Protein AF-R0KUX9-F1 (afdb_monomer_lite)

Sequence (216 aa):
LDYELYFIKLERLTKEMNQIEKENTKLENEILYQTSIYNRLKDLLIHLEIKETHFISLETDSLKSSEGVSRIEKALYALGNFKEGDYKIRVVKEKKERINESLKGFYKRFIKEINSILTESKINDSLCIHKDLYNKLNFLKDIFLNSKKFKDFHAVLCGLYAKQSSLLYSKEMENHLNKLNRILNKEKDKIEEVLEGLLESYKNIIKIEKKFMGSM

pLDDT: mean 84.77, std 8.03, range [53.78, 95.0]

InterPro domains:
  IPR019160 Exocyst complex component Sec3, coiled-coil [PF09763] (5-79)

Structure (mmCIF, N/CA/C/O backbone):
data_AF-R0KUX9-F1
#
_entry.id   AF-R0KUX9-F1
#
loop_
_atom_site.group_PDB
_atom_site.id
_atom_site.type_symbol
_atom_site.label_atom_id
_atom_site.label_alt_id
_atom_site.label_comp_id
_atom_site.label_asym_id
_atom_site.label_entity_id
_atom_site.label_seq_id
_atom_site.pdbx_PDB_ins_code
_atom_site.Cartn_x
_atom_site.Cartn_y
_atom_site.Cartn_z
_atom_site.occupancy
_atom_site.B_iso_or_equiv
_atom_site.auth_seq_id
_atom_site.auth_comp_id
_atom_site.auth_asym_id
_atom_site.auth_atom_id
_atom_site.pdbx_PDB_model_num
ATOM 1 N N . LEU A 1 1 ? -48.960 -22.072 73.778 1.00 56.91 1 LEU A N 1
ATOM 2 C CA . LEU A 1 1 ? -48.168 -20.835 73.953 1.00 56.91 1 LEU A CA 1
ATOM 3 C C . LEU A 1 1 ? -46.782 -20.948 73.308 1.00 56.91 1 LEU A C 1
ATOM 5 O O . LEU A 1 1 ? -46.496 -20.122 72.457 1.00 56.91 1 LEU A O 1
ATOM 9 N N . ASP A 1 2 ? -45.971 -21.984 73.571 1.00 61.41 2 ASP A N 1
ATOM 10 C CA . ASP A 1 2 ? -44.640 -22.115 72.924 1.00 61.41 2 ASP A CA 1
ATOM 11 C C . ASP A 1 2 ? -44.659 -22.380 71.405 1.00 61.41 2 ASP A C 1
ATOM 13 O O . ASP A 1 2 ? -43.806 -21.878 70.674 1.00 61.41 2 ASP A O 1
ATOM 17 N N . TYR A 1 3 ? -45.649 -23.125 70.901 1.00 70.25 3 TYR A N 1
ATOM 18 C CA . TYR A 1 3 ? -45.743 -23.461 69.472 1.00 70.25 3 TYR A CA 1
ATOM 19 C C . TYR A 1 3 ? -46.041 -22.252 68.570 1.00 70.25 3 TYR A C 1
ATOM 21 O O . TYR A 1 3 ? -45.486 -22.159 67.478 1.00 70.25 3 TYR A O 1
ATOM 29 N N . GLU A 1 4 ? -46.863 -21.302 69.023 1.00 76.94 4 GLU A N 1
ATOM 30 C CA . GLU A 1 4 ? -47.150 -20.065 68.277 1.00 76.94 4 GLU A CA 1
ATOM 31 C C . GLU A 1 4 ? -45.910 -19.181 68.158 1.00 76.94 4 GLU A C 1
ATOM 33 O O . GLU A 1 4 ? -45.614 -18.666 67.082 1.00 76.94 4 GLU A O 1
ATOM 38 N N . LEU A 1 5 ? -45.139 -19.051 69.241 1.00 78.88 5 LEU A N 1
ATOM 39 C CA . LEU A 1 5 ? -43.909 -18.264 69.237 1.00 78.88 5 LEU A CA 1
ATOM 40 C C . LEU A 1 5 ? -42.860 -18.864 68.285 1.00 78.88 5 LEU A C 1
ATOM 42 O O . LEU A 1 5 ? -42.129 -18.132 67.614 1.00 78.88 5 LEU A O 1
ATOM 46 N N . TYR A 1 6 ? -42.801 -20.196 68.211 1.00 82.00 6 TYR A N 1
ATOM 47 C CA . TYR A 1 6 ? -41.935 -20.920 67.284 1.00 82.00 6 TYR A CA 1
ATOM 48 C C . TYR A 1 6 ? -42.368 -20.716 65.824 1.00 82.00 6 TYR A C 1
ATOM 50 O O . TYR A 1 6 ? -41.527 -20.460 64.962 1.00 82.00 6 TYR A O 1
ATOM 58 N N . PHE A 1 7 ? -43.676 -20.740 65.553 1.00 85.56 7 PHE A N 1
ATOM 59 C CA . PHE A 1 7 ? -44.233 -20.507 64.218 1.00 85.56 7 PHE A CA 1
ATOM 60 C C . PHE A 1 7 ? -43.983 -19.075 63.730 1.00 85.56 7 PHE A C 1
ATOM 62 O O . PHE A 1 7 ? -43.539 -18.879 62.603 1.00 85.56 7 PHE A O 1
ATOM 69 N N . ILE A 1 8 ? -44.163 -18.078 64.603 1.00 85.00 8 ILE A N 1
ATOM 70 C CA . ILE A 1 8 ? -43.874 -16.667 64.301 1.00 85.00 8 ILE A CA 1
ATOM 71 C C . ILE A 1 8 ? -42.383 -16.468 63.986 1.00 85.00 8 ILE A C 1
ATOM 73 O O . ILE A 1 8 ? -42.033 -15.735 63.059 1.00 85.00 8 ILE A O 1
ATOM 77 N N . LYS A 1 9 ? -41.486 -17.130 64.733 1.00 86.38 9 LYS A N 1
ATOM 78 C CA . LYS A 1 9 ? -40.041 -17.086 64.458 1.00 86.38 9 LYS A CA 1
ATOM 79 C C . LYS A 1 9 ? -39.693 -17.729 63.118 1.00 86.38 9 LYS A C 1
ATOM 81 O O . LYS A 1 9 ? -38.916 -17.137 62.374 1.00 86.38 9 LYS A O 1
ATOM 86 N N . LEU A 1 10 ? -40.274 -18.888 62.804 1.00 86.50 10 LEU A N 1
ATOM 87 C CA . LEU A 1 10 ? -40.097 -19.553 61.510 1.00 86.50 10 LEU A CA 1
ATOM 88 C C . LEU A 1 10 ? -40.591 -18.677 60.360 1.00 86.50 10 LEU A C 1
ATOM 90 O O . LEU A 1 10 ? -39.855 -18.472 59.406 1.00 86.50 10 LEU A O 1
ATOM 94 N N . GLU A 1 11 ? -41.783 -18.093 60.474 1.00 89.69 11 GLU A N 1
ATOM 95 C CA . GLU A 1 11 ? -42.355 -17.245 59.427 1.00 89.69 11 GLU A CA 1
ATOM 96 C C . GLU A 1 11 ? -41.511 -15.983 59.184 1.00 89.69 11 GLU A C 1
ATOM 98 O O . GLU A 1 11 ? -41.315 -15.559 58.041 1.00 89.69 11 GLU A O 1
ATOM 103 N N . ARG A 1 12 ? -40.954 -15.399 60.253 1.00 90.50 12 ARG A N 1
ATOM 104 C CA . ARG A 1 12 ? -40.017 -14.274 60.156 1.00 90.50 12 ARG A CA 1
ATOM 105 C C . ARG A 1 12 ? -38.707 -14.682 59.477 1.00 90.50 12 ARG A C 1
ATOM 107 O O . ARG A 1 12 ? -38.278 -13.988 58.561 1.00 90.50 12 ARG A O 1
ATOM 114 N N . LEU A 1 13 ? -38.128 -15.819 59.863 1.00 90.50 13 LEU A N 1
ATOM 115 C CA . LEU A 1 13 ? -36.934 -16.390 59.228 1.00 90.50 13 LEU A CA 1
ATOM 116 C C . LEU A 1 13 ? -37.163 -16.697 57.746 1.00 90.50 13 LEU A C 1
ATOM 118 O O . LEU A 1 13 ? -36.300 -16.411 56.925 1.00 90.50 13 LEU A O 1
ATOM 122 N N . THR A 1 14 ? -38.334 -17.219 57.379 1.00 92.06 14 THR A N 1
ATOM 123 C CA . THR A 1 14 ? -38.696 -17.460 55.978 1.00 92.06 14 THR A CA 1
ATOM 124 C C . THR A 1 14 ? -38.810 -16.151 55.198 1.00 92.06 14 THR A C 1
ATOM 126 O O . THR A 1 14 ? -38.335 -16.072 54.068 1.00 92.06 14 THR A O 1
ATOM 129 N N . LYS A 1 15 ? -39.396 -15.096 55.784 1.00 92.25 15 LYS A N 1
ATOM 130 C CA . LYS A 1 15 ? -39.448 -13.766 55.150 1.00 92.25 15 LYS A CA 1
ATOM 131 C C . LYS A 1 15 ? -38.051 -13.175 54.953 1.00 92.25 15 LYS A C 1
ATOM 133 O O . LYS A 1 15 ? -37.773 -12.676 53.866 1.00 92.25 15 LYS A O 1
ATOM 138 N N . GLU A 1 16 ? -37.186 -13.281 55.960 1.00 92.31 16 GLU A N 1
ATOM 139 C CA . GLU A 1 16 ? -35.795 -12.817 55.895 1.00 92.31 16 GLU A CA 1
ATOM 140 C C . GLU A 1 16 ? -34.983 -13.622 54.858 1.00 92.31 16 GLU A C 1
ATOM 142 O O . GLU A 1 16 ? -34.326 -13.020 54.011 1.00 92.31 16 GLU A O 1
ATOM 147 N N . MET A 1 17 ? -35.105 -14.958 54.816 1.00 91.75 17 MET A N 1
ATOM 148 C CA . MET A 1 17 ? -34.471 -15.796 53.782 1.00 91.75 17 MET A CA 1
ATOM 149 C C . MET A 1 17 ? -34.949 -15.443 52.373 1.00 91.75 17 MET A C 1
ATOM 151 O O . MET A 1 17 ? -34.125 -15.280 51.479 1.00 91.75 17 MET A O 1
ATOM 155 N N . ASN A 1 18 ? -36.255 -15.257 52.172 1.00 93.12 18 ASN A N 1
ATOM 156 C CA . ASN A 1 18 ? -36.802 -14.873 50.869 1.00 93.12 18 ASN A CA 1
ATOM 157 C C . ASN A 1 18 ? -36.328 -13.478 50.424 1.00 93.12 18 ASN A C 1
ATOM 159 O O . ASN A 1 18 ? -36.234 -13.205 49.227 1.00 93.12 18 ASN A O 1
ATOM 163 N N . GLN A 1 19 ? -36.060 -12.572 51.369 1.00 93.38 19 GLN A N 1
ATOM 164 C CA . GLN A 1 19 ? -35.447 -11.275 51.075 1.00 93.38 19 GLN A CA 1
ATOM 165 C C . GLN A 1 19 ? -33.988 -11.429 50.648 1.00 93.38 19 GLN A C 1
ATOM 167 O O . GLN A 1 19 ? -33.616 -10.882 49.611 1.00 93.38 19 GLN A O 1
ATOM 172 N N . ILE A 1 20 ? -33.204 -12.217 51.388 1.00 93.06 20 ILE A N 1
ATOM 173 C CA . ILE A 1 20 ? -31.800 -12.505 51.061 1.00 93.06 20 ILE A CA 1
ATOM 174 C C . ILE A 1 20 ? -31.691 -13.161 49.682 1.00 93.06 20 ILE A C 1
ATOM 176 O O . ILE A 1 20 ? -30.849 -12.779 48.876 1.00 93.06 20 ILE A O 1
ATOM 180 N N . GLU A 1 21 ? -32.565 -14.118 49.375 1.00 92.56 21 GLU A N 1
ATOM 181 C CA . GLU A 1 21 ? -32.546 -14.824 48.094 1.00 92.56 21 GLU A CA 1
ATOM 182 C C . GLU A 1 21 ? -32.827 -13.870 46.924 1.00 92.56 21 GLU A C 1
ATOM 184 O O . GLU A 1 21 ? -32.092 -13.874 45.938 1.00 92.56 21 GLU A O 1
ATOM 189 N N . LYS A 1 22 ? -33.805 -12.964 47.071 1.00 93.94 22 LYS A N 1
ATOM 190 C CA . LYS A 1 22 ? -34.086 -11.912 46.079 1.00 93.94 22 LYS A CA 1
ATOM 191 C C . LYS A 1 22 ? -32.922 -10.942 45.896 1.00 93.94 22 LYS A C 1
ATOM 193 O O . LYS A 1 22 ? -32.643 -10.542 44.764 1.00 93.94 22 LYS A O 1
ATOM 198 N N . GLU A 1 23 ? -32.269 -10.536 46.983 1.00 94.19 23 GLU A N 1
ATOM 199 C CA . GLU A 1 23 ? -31.088 -9.671 46.908 1.00 94.19 23 GLU A CA 1
ATOM 200 C C . GLU A 1 23 ? -29.926 -10.376 46.210 1.00 94.19 23 GLU A C 1
ATOM 202 O O . GLU A 1 23 ? -29.313 -9.780 45.325 1.00 94.19 23 GLU A O 1
ATOM 207 N N . ASN A 1 24 ? -29.690 -11.656 46.503 1.00 92.38 24 ASN A N 1
ATOM 208 C CA . ASN A 1 24 ? -28.680 -12.455 45.813 1.00 92.38 24 ASN A CA 1
ATOM 209 C C . ASN A 1 24 ? -28.965 -12.558 44.314 1.00 92.38 24 ASN A C 1
ATOM 211 O O . ASN A 1 24 ? -28.072 -12.287 43.517 1.00 92.38 24 ASN A O 1
ATOM 215 N N . THR A 1 25 ? -30.204 -12.854 43.904 1.00 93.44 25 THR A N 1
ATOM 216 C CA . THR A 1 25 ? -30.532 -12.921 42.468 1.00 93.44 25 THR A CA 1
ATOM 217 C C . THR A 1 25 ? -30.332 -11.566 41.783 1.00 93.44 25 THR A C 1
ATOM 219 O O . THR A 1 25 ? -29.909 -11.488 40.629 1.00 93.44 25 THR A O 1
ATOM 222 N N . LYS A 1 26 ? -30.635 -10.463 42.479 1.00 95.00 26 LYS A N 1
ATOM 223 C CA . LYS A 1 26 ? -30.400 -9.114 41.957 1.00 95.00 26 LYS A CA 1
ATOM 224 C C . LYS A 1 26 ? -28.902 -8.836 41.793 1.00 95.00 26 LYS A C 1
ATOM 226 O O . LYS A 1 26 ? -28.499 -8.354 40.735 1.00 95.00 26 LYS A O 1
ATOM 231 N N . LEU A 1 27 ? -28.095 -9.175 42.797 1.00 93.38 27 LEU A N 1
ATOM 232 C CA . LEU A 1 27 ? -26.641 -9.013 42.770 1.00 93.38 27 LEU A CA 1
ATOM 233 C C . LEU A 1 27 ? -25.990 -9.874 41.682 1.00 93.38 27 LEU A C 1
ATOM 235 O O . LEU A 1 27 ? -25.136 -9.382 40.953 1.00 93.38 27 LEU A O 1
ATOM 239 N N . GLU A 1 28 ? -26.421 -11.123 41.506 1.00 92.62 28 GLU A N 1
ATOM 240 C CA . GLU A 1 28 ? -25.934 -11.998 40.432 1.00 92.62 28 GLU A CA 1
ATOM 241 C C . GLU A 1 28 ? -26.205 -11.401 39.045 1.00 92.62 28 GLU A C 1
ATOM 243 O O . GLU A 1 28 ? -25.314 -11.363 38.192 1.00 92.62 28 GLU A O 1
ATOM 248 N N . ASN A 1 29 ? -27.408 -10.862 38.831 1.00 93.06 29 ASN A N 1
ATOM 249 C CA . ASN A 1 29 ? -27.752 -10.181 37.585 1.00 93.06 29 ASN A CA 1
ATOM 250 C C . ASN A 1 29 ? -26.912 -8.912 37.363 1.00 93.06 29 ASN A C 1
ATOM 252 O O . ASN A 1 29 ? -26.465 -8.657 36.241 1.00 93.06 29 ASN A O 1
ATOM 256 N N . GLU A 1 30 ? -26.660 -8.126 38.414 1.00 92.94 30 GLU A N 1
ATOM 257 C CA . GLU A 1 30 ? -25.781 -6.953 38.339 1.00 92.94 30 GLU A CA 1
ATOM 258 C C . GLU A 1 30 ? -24.336 -7.346 38.008 1.00 92.94 30 GLU A C 1
ATOM 260 O O . GLU A 1 30 ? -23.721 -6.717 37.144 1.00 92.94 30 GLU A O 1
ATOM 265 N N . ILE A 1 31 ? -23.812 -8.416 38.613 1.00 92.50 31 ILE A N 1
ATOM 266 C CA . ILE A 1 31 ? -22.472 -8.943 38.323 1.00 92.50 31 ILE A CA 1
ATOM 267 C C . ILE A 1 31 ? -22.372 -9.386 36.861 1.00 92.50 31 ILE A C 1
ATOM 269 O O . ILE A 1 31 ? -21.413 -9.019 36.173 1.00 92.50 31 ILE A O 1
ATOM 273 N N . LEU A 1 32 ? -23.355 -10.133 36.350 1.00 91.62 32 LEU A N 1
ATOM 274 C CA . LEU A 1 32 ? -23.381 -10.561 34.946 1.00 91.62 32 LEU A CA 1
ATOM 275 C C . LEU A 1 32 ? -23.400 -9.362 33.990 1.00 91.62 32 LEU A C 1
ATOM 277 O O . LEU A 1 32 ? -22.630 -9.313 33.024 1.00 91.62 32 LEU A O 1
ATOM 281 N N . TYR A 1 33 ? -24.233 -8.364 34.285 1.00 92.00 33 TYR A N 1
ATOM 282 C CA . TYR A 1 33 ? -24.321 -7.144 33.491 1.00 92.00 33 TYR A CA 1
ATOM 283 C C . TYR A 1 33 ? -23.005 -6.349 33.503 1.00 92.00 33 TYR A C 1
ATOM 285 O O . TYR A 1 33 ? -22.489 -5.984 32.441 1.00 92.00 33 TYR A O 1
ATOM 293 N N . GLN A 1 34 ? -22.408 -6.135 34.679 1.00 89.56 34 GLN A N 1
ATOM 294 C CA . GLN A 1 34 ? -21.128 -5.433 34.815 1.00 89.56 34 GLN A CA 1
ATOM 295 C C . GLN A 1 34 ? -19.981 -6.183 34.126 1.00 89.56 34 GLN A C 1
ATOM 297 O O . GLN A 1 34 ? -19.168 -5.559 33.444 1.00 89.56 34 GLN A O 1
ATOM 302 N N . THR A 1 35 ? -19.948 -7.515 34.216 1.00 89.56 35 THR A N 1
ATOM 303 C CA . THR A 1 35 ? -18.944 -8.353 33.538 1.00 89.56 35 THR A CA 1
ATOM 304 C C . THR A 1 35 ? -19.044 -8.215 32.017 1.00 89.56 35 THR A C 1
ATOM 306 O O . THR A 1 35 ? -18.031 -8.063 31.330 1.00 89.56 35 THR A O 1
ATOM 309 N N . SER A 1 36 ? -20.266 -8.187 31.475 1.00 87.75 36 SER A N 1
ATOM 310 C CA . SER A 1 36 ? -20.495 -7.937 30.048 1.00 87.75 36 SER A CA 1
ATOM 311 C C . SER A 1 36 ? -19.998 -6.552 29.619 1.00 87.75 36 SER A C 1
ATOM 313 O O . SER A 1 36 ? -19.386 -6.416 28.556 1.00 87.75 36 SER A O 1
ATOM 315 N N . ILE A 1 37 ? -20.249 -5.512 30.422 1.00 86.06 37 ILE A N 1
ATOM 316 C CA . ILE A 1 37 ? -19.747 -4.158 30.140 1.00 86.06 37 ILE A CA 1
ATOM 317 C C . ILE A 1 37 ? -18.220 -4.134 30.164 1.00 86.06 37 ILE A C 1
ATOM 319 O O . ILE A 1 37 ? -17.607 -3.598 29.240 1.00 86.06 37 ILE A O 1
ATOM 323 N N . TYR A 1 38 ? -17.607 -4.732 31.185 1.00 83.44 38 TYR A N 1
ATOM 324 C CA . TYR A 1 38 ? -16.157 -4.779 31.331 1.00 83.44 38 TYR A CA 1
ATOM 325 C C . TYR A 1 38 ? -15.485 -5.442 30.125 1.00 83.44 38 TYR A C 1
ATOM 327 O O . TYR A 1 38 ? -14.550 -4.876 29.562 1.00 83.44 38 TYR A O 1
ATOM 335 N N . ASN A 1 39 ? -16.000 -6.586 29.666 1.00 80.12 39 ASN A N 1
ATOM 336 C CA . ASN A 1 39 ? -15.461 -7.269 28.488 1.00 80.12 39 ASN A CA 1
ATOM 337 C C . ASN A 1 39 ? -15.565 -6.399 27.226 1.00 80.12 39 ASN A C 1
ATOM 339 O O . ASN A 1 39 ? -14.583 -6.252 26.502 1.00 80.12 39 ASN A O 1
ATOM 343 N N . ARG A 1 40 ? -16.705 -5.727 27.009 1.00 79.19 40 ARG A N 1
ATOM 344 C CA . ARG A 1 40 ? -16.865 -4.793 25.879 1.00 79.19 40 ARG A CA 1
ATOM 345 C C . ARG A 1 40 ? -15.907 -3.603 25.954 1.00 79.19 40 ARG A C 1
ATOM 347 O O . ARG A 1 40 ? -15.400 -3.177 24.920 1.00 79.19 40 ARG A O 1
ATOM 354 N N . LEU A 1 41 ? -15.665 -3.061 27.149 1.00 78.50 41 LEU A N 1
ATOM 355 C CA . LEU A 1 41 ? -14.709 -1.970 27.363 1.00 78.50 41 LEU A CA 1
ATOM 356 C C . LEU A 1 41 ? -13.266 -2.427 27.151 1.00 78.50 41 LEU A C 1
ATOM 358 O O . LEU A 1 41 ? -12.482 -1.690 26.560 1.00 78.50 41 LEU A O 1
ATOM 362 N N . LYS A 1 42 ? -12.922 -3.639 27.592 1.00 76.88 42 LYS A N 1
ATOM 363 C CA . LYS A 1 42 ? -11.608 -4.242 27.366 1.00 76.88 42 LYS A CA 1
ATOM 364 C C . LYS A 1 42 ? -11.338 -4.422 25.874 1.00 76.88 42 LYS A C 1
ATOM 366 O O . LYS A 1 42 ? -10.283 -4.008 25.400 1.00 76.88 42 LYS A O 1
ATOM 371 N N . ASP A 1 43 ? -12.303 -4.959 25.131 1.00 69.44 43 ASP A N 1
ATOM 372 C CA . ASP A 1 43 ? -12.192 -5.103 23.678 1.00 69.44 43 ASP A CA 1
ATOM 373 C C . ASP A 1 43 ? -12.047 -3.740 22.993 1.00 69.44 43 ASP A C 1
ATOM 375 O O . ASP A 1 43 ? -11.176 -3.569 22.140 1.00 69.44 43 ASP A O 1
ATOM 379 N N . LEU A 1 44 ? -12.839 -2.745 23.408 1.00 69.88 44 LEU A N 1
ATOM 380 C CA . LEU A 1 44 ? -12.735 -1.375 22.906 1.00 69.88 44 LEU A CA 1
ATOM 381 C C . LEU A 1 44 ? -11.344 -0.776 23.162 1.00 69.88 44 LEU A C 1
ATOM 383 O O . LEU A 1 44 ? -10.773 -0.148 22.273 1.00 69.88 44 LEU A O 1
ATOM 387 N N . LEU A 1 45 ? -10.795 -0.978 24.360 1.00 72.38 45 LEU A N 1
ATOM 388 C CA . LEU A 1 45 ? -9.485 -0.465 24.748 1.00 72.38 45 LEU A CA 1
ATOM 389 C C . LEU A 1 45 ? -8.377 -1.079 23.888 1.00 72.38 45 LEU A C 1
ATOM 391 O O . LEU A 1 45 ? -7.568 -0.339 23.339 1.00 72.38 45 LEU A O 1
ATOM 395 N N . ILE A 1 46 ? -8.409 -2.399 23.681 1.00 65.94 46 ILE A N 1
ATOM 396 C CA . ILE A 1 46 ? -7.467 -3.108 22.801 1.00 65.94 46 ILE A CA 1
ATOM 397 C C . ILE A 1 46 ? -7.555 -2.580 21.360 1.00 65.94 46 ILE A C 1
ATOM 399 O O . ILE A 1 46 ? -6.530 -2.367 20.717 1.00 65.94 46 ILE A O 1
ATOM 403 N N . HIS A 1 47 ? -8.764 -2.328 20.845 1.00 62.69 47 HIS A N 1
ATOM 404 C CA . HIS A 1 47 ? -8.942 -1.791 19.489 1.00 62.69 47 HIS A CA 1
ATOM 405 C C . HIS A 1 47 ? -8.467 -0.337 19.364 1.00 62.69 47 HIS A C 1
ATOM 407 O O . HIS A 1 47 ? -7.945 0.055 18.321 1.00 62.69 47 HIS A O 1
ATOM 413 N N . LEU A 1 48 ? -8.636 0.470 20.414 1.00 67.50 48 LEU A N 1
ATOM 414 C CA . LEU A 1 48 ? -8.206 1.869 20.449 1.00 67.50 48 LEU A CA 1
ATOM 415 C C . LEU A 1 48 ? -6.698 2.037 20.664 1.00 67.50 48 LEU A C 1
ATOM 417 O O . LEU A 1 48 ? -6.166 3.106 20.339 1.00 67.50 48 LEU A O 1
ATOM 421 N N . GLU A 1 49 ? -6.007 1.011 21.165 1.00 69.94 49 GLU A N 1
ATOM 422 C CA . GLU A 1 49 ? -4.576 1.025 21.483 1.00 69.94 49 GLU A CA 1
ATOM 423 C C . GLU A 1 49 ? -3.680 0.954 20.229 1.00 69.94 49 GLU A C 1
ATOM 425 O O . GLU A 1 49 ? -2.744 0.164 20.111 1.00 69.94 49 GLU A O 1
ATOM 430 N N . ILE A 1 50 ? -3.926 1.836 19.262 1.00 75.25 50 ILE A N 1
ATOM 431 C CA . ILE A 1 50 ? -2.929 2.157 18.245 1.00 75.25 50 ILE A CA 1
ATOM 432 C C . ILE A 1 50 ? -1.916 3.105 18.871 1.00 75.25 50 ILE A C 1
ATOM 434 O O . ILE A 1 50 ? -2.233 4.269 19.156 1.00 75.25 50 ILE A O 1
ATOM 438 N N . LYS A 1 51 ? -0.692 2.599 19.028 1.00 79.56 51 LYS A N 1
ATOM 439 C CA . LYS A 1 51 ? 0.450 3.352 19.548 1.00 79.56 51 LYS A CA 1
ATOM 440 C C . LYS A 1 51 ? 0.739 4.575 18.686 1.00 79.56 51 LYS A C 1
ATOM 442 O O . LYS A 1 51 ? 0.784 4.494 17.460 1.00 79.56 51 LYS A O 1
ATOM 447 N N . GLU A 1 52 ? 1.013 5.691 19.354 1.00 82.62 52 GLU A N 1
ATOM 448 C CA . GLU A 1 52 ? 1.378 6.963 18.723 1.00 82.62 52 GLU A CA 1
ATOM 449 C C . GLU A 1 52 ? 2.611 6.824 17.812 1.00 82.62 52 GLU A C 1
ATOM 451 O O . GLU A 1 52 ? 2.699 7.439 16.753 1.00 82.62 52 GLU A O 1
ATOM 456 N N . THR A 1 53 ? 3.517 5.909 18.160 1.00 85.56 53 THR A N 1
ATOM 457 C CA . THR A 1 53 ? 4.707 5.581 17.369 1.00 85.56 53 THR A CA 1
ATOM 458 C C . THR A 1 53 ? 4.389 5.130 15.943 1.00 85.56 53 THR A C 1
ATOM 460 O O . THR A 1 53 ? 5.182 5.396 15.047 1.00 85.56 53 THR A O 1
ATOM 463 N N . HIS A 1 54 ? 3.232 4.505 15.693 1.00 86.75 54 HIS A N 1
ATOM 464 C CA . HIS A 1 54 ? 2.828 4.130 14.335 1.00 86.75 54 HIS A CA 1
ATOM 465 C C . HIS A 1 54 ? 2.524 5.354 13.465 1.00 86.75 54 HIS A C 1
ATOM 467 O O . HIS A 1 54 ? 2.887 5.371 12.291 1.00 86.75 54 HIS A O 1
ATOM 473 N N . PHE A 1 55 ? 1.910 6.390 14.040 1.00 87.44 55 PHE A N 1
ATOM 474 C CA . PHE A 1 55 ? 1.647 7.648 13.340 1.00 87.44 55 PHE A CA 1
ATOM 475 C C . PHE A 1 55 ? 2.960 8.379 13.036 1.00 87.44 55 PHE A C 1
ATOM 477 O O . PHE A 1 55 ? 3.204 8.755 11.892 1.00 87.44 55 PHE A O 1
ATOM 484 N N . ILE A 1 56 ? 3.856 8.462 14.025 1.00 87.44 56 ILE A N 1
ATOM 485 C CA . ILE A 1 56 ? 5.181 9.083 13.872 1.00 87.44 56 ILE A CA 1
ATOM 486 C C . ILE A 1 56 ? 5.997 8.383 12.776 1.00 87.44 56 ILE A C 1
ATOM 488 O O . ILE A 1 56 ? 6.591 9.053 11.928 1.00 87.44 56 ILE A O 1
ATOM 492 N N . SER A 1 57 ? 5.993 7.046 12.740 1.00 89.00 57 SER A N 1
ATOM 493 C CA . SER A 1 57 ? 6.668 6.280 11.686 1.00 89.00 57 SER A CA 1
ATOM 494 C C . SER A 1 57 ? 6.134 6.626 10.296 1.00 89.00 57 SER A C 1
ATOM 496 O O . SER A 1 57 ? 6.915 6.867 9.376 1.00 89.00 57 SER A O 1
ATOM 498 N N . LEU A 1 58 ? 4.813 6.742 10.130 1.00 89.88 58 LEU A N 1
ATOM 499 C CA . LEU A 1 58 ? 4.245 7.157 8.847 1.00 89.88 58 LEU A CA 1
ATOM 500 C C . LEU A 1 58 ? 4.645 8.576 8.439 1.00 89.88 58 LEU A C 1
ATOM 502 O O . LEU A 1 58 ? 4.714 8.839 7.244 1.00 89.88 58 LEU A O 1
ATOM 506 N N . GLU A 1 59 ? 4.943 9.479 9.371 1.00 88.25 59 GLU A N 1
ATOM 507 C CA . GLU A 1 59 ? 5.262 10.887 9.089 1.00 88.25 59 GLU A CA 1
ATOM 508 C C . GLU A 1 59 ? 6.755 11.174 8.913 1.00 88.25 59 GLU A C 1
ATOM 510 O O . GLU A 1 59 ? 7.118 12.034 8.106 1.00 88.25 59 GLU A O 1
ATOM 515 N N . THR A 1 60 ? 7.616 10.424 9.598 1.00 88.62 60 THR A N 1
ATOM 516 C CA . THR A 1 60 ? 9.038 10.774 9.735 1.00 88.62 60 THR A CA 1
ATOM 517 C C . THR A 1 60 ? 10.007 9.700 9.251 1.00 88.62 60 THR A C 1
ATOM 519 O O . THR A 1 60 ? 11.127 10.042 8.871 1.00 88.62 60 THR A O 1
ATOM 522 N N . ASP A 1 61 ? 9.606 8.423 9.204 1.00 89.81 61 ASP A N 1
ATOM 523 C CA . ASP A 1 61 ? 10.542 7.367 8.815 1.00 89.81 61 ASP A CA 1
ATOM 524 C C . ASP A 1 61 ? 10.931 7.448 7.333 1.00 89.81 61 ASP A C 1
ATOM 526 O O . ASP A 1 61 ? 10.135 7.763 6.438 1.00 89.81 61 ASP A O 1
ATOM 530 N N . SER A 1 62 ? 12.200 7.134 7.079 1.00 87.50 62 SER A N 1
ATOM 531 C CA . SER A 1 62 ? 12.786 7.156 5.744 1.00 87.50 62 SER A CA 1
ATOM 532 C C . SER A 1 62 ? 12.307 5.975 4.901 1.00 87.50 62 SER A C 1
ATOM 534 O O . SER A 1 62 ? 12.351 4.827 5.334 1.00 87.50 62 SER A O 1
ATOM 536 N N . LEU A 1 63 ? 11.942 6.257 3.649 1.00 89.69 63 LEU A N 1
ATOM 537 C CA . LEU A 1 63 ? 11.655 5.248 2.621 1.00 89.69 63 LEU A CA 1
ATOM 538 C C . LEU A 1 63 ? 12.930 4.712 1.944 1.00 89.69 63 LEU A C 1
ATOM 540 O O . LEU A 1 63 ? 12.847 3.913 1.019 1.00 89.69 63 LEU A O 1
ATOM 544 N N . LYS A 1 64 ? 14.115 5.160 2.382 1.00 86.88 64 LYS A N 1
ATOM 545 C CA . LYS A 1 64 ? 15.414 4.776 1.802 1.00 86.88 64 LYS A CA 1
ATOM 546 C C . LYS A 1 64 ? 16.185 3.762 2.650 1.00 86.88 64 LYS A C 1
ATOM 548 O O . LYS A 1 64 ? 17.176 3.220 2.173 1.00 86.88 64 LYS A O 1
ATOM 553 N N . SER A 1 65 ? 15.776 3.521 3.899 1.00 90.81 65 SER A N 1
ATOM 554 C CA . SER A 1 65 ? 16.439 2.579 4.809 1.00 90.81 65 SER A CA 1
ATOM 555 C C . SER A 1 65 ? 15.553 1.372 5.108 1.00 90.81 65 SER A C 1
ATOM 557 O O . SER A 1 65 ? 14.342 1.506 5.263 1.00 90.81 65 SER A O 1
ATOM 559 N N . SER A 1 66 ? 16.164 0.186 5.218 1.00 88.31 66 SER A N 1
ATOM 560 C CA . SER A 1 66 ? 15.449 -1.070 5.512 1.00 88.31 66 SER A CA 1
ATOM 561 C C . SER A 1 66 ? 14.681 -0.997 6.835 1.00 88.31 66 SER A C 1
ATOM 563 O O . SER A 1 66 ? 13.511 -1.366 6.911 1.00 88.31 66 SER A O 1
ATOM 565 N N . GLU A 1 67 ? 15.299 -0.419 7.867 1.00 89.19 67 GLU A N 1
ATOM 566 C CA . GLU A 1 67 ? 14.644 -0.215 9.162 1.00 89.19 67 GLU A CA 1
ATOM 567 C C . GLU A 1 67 ? 13.446 0.736 9.070 1.00 89.19 67 GLU A C 1
ATOM 569 O O . GLU A 1 67 ? 12.400 0.456 9.657 1.00 89.19 67 GLU A O 1
ATOM 574 N N . GLY A 1 68 ? 13.573 1.836 8.318 1.00 89.12 68 GLY A N 1
ATOM 575 C CA . GLY A 1 68 ? 12.488 2.798 8.125 1.00 89.12 68 GLY A CA 1
ATOM 576 C C . GLY A 1 68 ? 11.306 2.172 7.390 1.00 89.12 68 GLY A C 1
ATOM 577 O O . GLY A 1 68 ? 10.173 2.262 7.858 1.00 89.12 68 GLY A O 1
ATOM 578 N N . VAL A 1 69 ? 11.579 1.447 6.302 1.00 91.38 69 VAL A N 1
ATOM 579 C CA . VAL A 1 69 ? 10.561 0.706 5.544 1.00 91.38 69 VAL A CA 1
ATOM 580 C C . VAL A 1 69 ? 9.866 -0.339 6.417 1.00 91.38 69 VAL A C 1
ATOM 582 O O . VAL A 1 69 ? 8.639 -0.345 6.477 1.00 91.38 69 VAL A O 1
ATOM 585 N N . SER A 1 70 ? 10.608 -1.128 7.199 1.00 90.12 70 SER A N 1
ATOM 586 C CA . SER A 1 70 ? 10.011 -2.122 8.101 1.00 90.12 70 SER A CA 1
ATOM 587 C C . SER A 1 70 ? 9.102 -1.492 9.168 1.00 90.12 70 SER A C 1
ATOM 589 O O . SER A 1 70 ? 8.041 -2.033 9.500 1.00 90.12 70 SER A O 1
ATOM 591 N N . ARG A 1 71 ? 9.478 -0.330 9.722 1.00 89.75 71 ARG A N 1
ATOM 592 C CA . ARG A 1 71 ? 8.625 0.400 10.678 1.00 89.75 71 ARG A CA 1
ATOM 593 C C . ARG A 1 71 ? 7.361 0.944 10.017 1.00 89.75 71 ARG A C 1
ATOM 595 O O . ARG A 1 71 ? 6.280 0.825 10.596 1.00 89.75 71 ARG A O 1
ATOM 602 N N . ILE A 1 72 ? 7.481 1.471 8.800 1.00 93.12 72 ILE A N 1
ATOM 603 C CA . ILE A 1 72 ? 6.347 1.936 7.994 1.00 93.12 72 ILE A CA 1
ATOM 604 C C . ILE A 1 72 ? 5.396 0.777 7.684 1.00 93.12 72 ILE A C 1
ATOM 606 O O . ILE A 1 72 ? 4.195 0.915 7.889 1.00 93.12 72 ILE A O 1
ATOM 610 N N . GLU A 1 73 ? 5.899 -0.380 7.260 1.00 90.69 73 GLU A N 1
ATOM 611 C CA . GLU A 1 73 ? 5.084 -1.569 6.982 1.00 90.69 73 GLU A CA 1
ATOM 612 C C . GLU A 1 73 ? 4.294 -2.021 8.212 1.00 90.69 73 GLU A C 1
ATOM 614 O O . GLU A 1 73 ? 3.084 -2.249 8.131 1.00 90.69 73 GLU A O 1
ATOM 619 N N . LYS A 1 74 ? 4.949 -2.075 9.379 1.00 88.38 74 LYS A N 1
ATOM 620 C CA . LYS A 1 74 ? 4.284 -2.384 10.655 1.00 88.38 74 LYS A CA 1
ATOM 621 C C . LYS A 1 74 ? 3.203 -1.359 10.991 1.00 88.38 74 LYS A C 1
ATOM 623 O O . LYS A 1 74 ? 2.119 -1.744 11.428 1.00 88.38 74 LYS A O 1
ATOM 628 N N . ALA A 1 75 ? 3.472 -0.072 10.773 1.00 89.81 75 ALA A N 1
ATOM 629 C CA . ALA A 1 75 ? 2.495 0.989 10.988 1.00 89.81 75 ALA A CA 1
ATOM 630 C C . ALA A 1 75 ? 1.299 0.870 10.028 1.00 89.81 75 ALA A C 1
ATOM 632 O O . ALA A 1 75 ? 0.158 0.917 10.480 1.00 89.81 75 ALA A O 1
ATOM 633 N N . LEU A 1 76 ? 1.533 0.635 8.733 1.00 90.94 76 LEU A N 1
ATOM 634 C CA . LEU A 1 76 ? 0.478 0.421 7.736 1.00 90.94 76 LEU A CA 1
ATOM 635 C C . LEU A 1 76 ? -0.371 -0.812 8.051 1.00 90.94 76 LEU A C 1
ATOM 637 O O . LEU A 1 76 ? -1.586 -0.789 7.858 1.00 90.94 76 LEU A O 1
ATOM 641 N N . TYR A 1 77 ? 0.245 -1.885 8.548 1.00 87.25 77 TYR A N 1
ATOM 642 C CA . TYR A 1 77 ? -0.478 -3.073 8.988 1.00 87.25 77 TYR A CA 1
ATOM 643 C C . TYR A 1 77 ? -1.361 -2.775 10.207 1.00 87.25 77 TYR A C 1
ATOM 645 O O . TYR A 1 77 ? -2.550 -3.084 10.185 1.00 87.25 77 TYR A O 1
ATOM 653 N N . ALA A 1 78 ? -0.811 -2.132 11.242 1.00 84.19 78 ALA A N 1
ATOM 654 C CA . ALA A 1 78 ? -1.551 -1.792 12.458 1.00 84.19 78 ALA A CA 1
ATOM 655 C C . ALA A 1 78 ? -2.719 -0.832 12.173 1.00 84.19 78 ALA A C 1
ATOM 657 O O . ALA A 1 78 ? -3.856 -1.094 12.561 1.00 84.19 78 ALA A O 1
ATOM 658 N N . LEU A 1 79 ? -2.454 0.248 11.435 1.00 85.31 79 LEU A N 1
ATOM 659 C CA . LEU A 1 79 ? -3.436 1.278 11.094 1.00 85.31 79 LEU A CA 1
ATOM 660 C C . LEU A 1 79 ? -4.488 0.761 10.105 1.00 85.31 79 LEU A C 1
ATOM 662 O O . LEU A 1 79 ? -5.677 1.016 10.271 1.00 85.31 79 LEU A O 1
ATOM 666 N N . GLY A 1 80 ? -4.069 -0.011 9.099 1.00 79.06 80 GLY A N 1
ATOM 667 C CA . GLY A 1 80 ? -4.961 -0.567 8.082 1.00 79.06 80 GLY A CA 1
ATOM 668 C C . GLY A 1 80 ? -5.843 -1.720 8.570 1.00 79.06 80 GLY A C 1
ATOM 669 O O . GLY A 1 80 ? -6.783 -2.090 7.868 1.00 79.06 80 GLY A O 1
ATOM 670 N N . ASN A 1 81 ? -5.549 -2.296 9.738 1.00 79.06 81 ASN A N 1
ATOM 671 C CA . ASN A 1 81 ? -6.366 -3.332 10.374 1.00 79.06 81 ASN A CA 1
ATOM 672 C C . ASN A 1 81 ? -7.296 -2.780 11.460 1.00 79.06 81 ASN A C 1
ATOM 674 O O . ASN A 1 81 ? -8.032 -3.557 12.071 1.00 79.06 81 ASN A O 1
ATOM 678 N N . PHE A 1 82 ? -7.299 -1.464 11.692 1.00 78.31 82 PHE A N 1
ATOM 679 C CA . PHE A 1 82 ? -8.245 -0.844 12.608 1.00 78.31 82 PHE A CA 1
ATOM 680 C C . PHE A 1 82 ? -9.674 -1.039 12.096 1.00 78.31 82 PHE A C 1
ATOM 682 O O . PHE A 1 82 ? -10.086 -0.474 11.079 1.00 78.31 82 PHE A O 1
ATOM 689 N N . LYS A 1 83 ? -10.439 -1.865 12.810 1.00 68.88 83 LYS A N 1
ATOM 690 C CA . LYS A 1 83 ? -11.860 -2.076 12.551 1.00 68.88 83 LYS A CA 1
ATOM 691 C C . LYS A 1 83 ? -12.647 -1.163 13.477 1.00 68.88 83 LYS A C 1
ATOM 693 O O . LYS A 1 83 ? -12.540 -1.273 14.690 1.00 68.88 83 LYS A O 1
ATOM 698 N N . GLU A 1 84 ? -13.474 -0.305 12.887 1.00 64.00 84 GLU A N 1
ATOM 699 C CA . GLU A 1 84 ? -14.434 0.532 13.625 1.00 64.00 84 GLU A CA 1
ATOM 700 C C . GLU A 1 84 ? -15.404 -0.325 14.468 1.00 64.00 84 GLU A C 1
ATOM 702 O O . GLU A 1 84 ? -15.916 0.132 15.486 1.00 64.00 84 GLU A O 1
ATOM 707 N N . GLY A 1 85 ? -15.614 -1.589 14.071 1.00 61.19 85 GLY A N 1
ATOM 708 C CA . GLY A 1 85 ? -16.593 -2.488 14.682 1.00 61.19 85 GLY A CA 1
ATOM 709 C C . GLY A 1 85 ? -18.014 -1.920 14.606 1.00 61.19 85 GLY A C 1
ATOM 710 O O . GLY A 1 85 ? -18.285 -1.004 13.831 1.00 61.19 85 GLY A O 1
ATOM 711 N N . ASP A 1 86 ? -18.910 -2.431 15.451 1.00 53.78 86 ASP A N 1
ATOM 712 C CA . ASP A 1 86 ? -20.257 -1.868 15.660 1.00 53.78 86 ASP A CA 1
ATOM 713 C C . ASP A 1 86 ? -20.250 -0.668 16.631 1.00 53.78 86 ASP A C 1
ATOM 715 O O . ASP A 1 86 ? -21.297 -0.173 17.066 1.00 53.78 86 ASP A O 1
ATOM 719 N N . TYR A 1 87 ? -19.066 -0.188 17.018 1.00 60.62 87 TYR A N 1
ATOM 720 C CA . TYR A 1 87 ? -18.917 0.826 18.049 1.00 60.62 87 TYR A CA 1
ATOM 721 C C . TYR A 1 87 ? -19.226 2.215 17.483 1.00 60.62 87 TYR A C 1
ATOM 723 O O . TYR A 1 87 ? -18.367 2.909 16.949 1.00 60.62 87 TYR A O 1
ATOM 731 N N . LYS A 1 88 ? -20.460 2.691 17.682 1.00 65.62 88 LYS A N 1
ATOM 732 C CA . LYS A 1 88 ? -20.886 4.064 17.330 1.00 65.62 88 LYS A CA 1
ATOM 733 C C . LYS A 1 88 ? -20.309 5.157 18.250 1.00 65.62 88 LYS A C 1
ATOM 735 O O . LYS A 1 88 ? -20.835 6.269 18.293 1.00 65.62 88 LYS A O 1
ATOM 740 N N . ILE A 1 89 ? -19.256 4.855 19.007 1.00 72.44 89 ILE A N 1
ATOM 741 C CA . ILE A 1 89 ? -18.679 5.753 20.010 1.00 72.44 89 ILE A CA 1
ATOM 742 C C . ILE A 1 89 ? -17.856 6.835 19.306 1.00 72.44 89 ILE A C 1
ATOM 744 O O . ILE A 1 89 ? -17.026 6.539 18.449 1.00 72.44 89 ILE A O 1
ATOM 748 N N . ARG A 1 90 ? -18.061 8.098 19.698 1.00 76.75 90 ARG A N 1
ATOM 749 C CA . ARG A 1 90 ? -17.388 9.272 19.116 1.00 76.75 90 ARG A CA 1
ATOM 750 C C . ARG A 1 90 ? -15.865 9.113 19.031 1.00 76.75 90 ARG A C 1
ATOM 752 O O . ARG A 1 90 ? -15.295 9.360 17.978 1.00 76.75 90 ARG A O 1
ATOM 759 N N . VAL A 1 91 ? -15.237 8.620 20.097 1.00 75.69 91 VAL A N 1
ATOM 760 C CA . VAL A 1 91 ? -13.779 8.416 20.171 1.00 75.69 91 VAL A CA 1
ATOM 761 C C . VAL A 1 91 ? -13.272 7.444 19.097 1.00 75.69 91 VAL A C 1
ATOM 763 O O . VAL A 1 91 ? -12.205 7.650 18.527 1.00 75.69 91 VAL A O 1
ATOM 766 N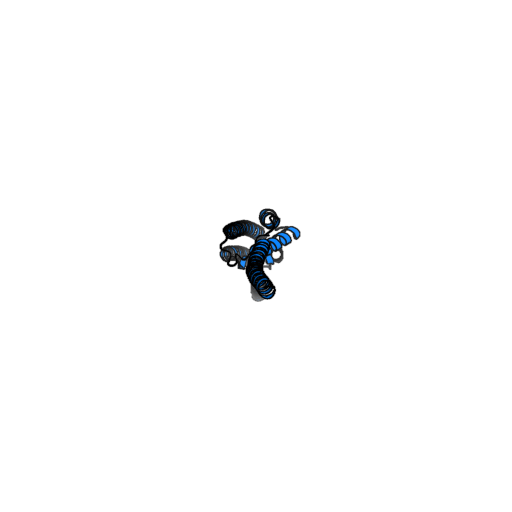 N . VAL A 1 92 ? -14.047 6.402 18.772 1.00 76.62 92 VAL A N 1
ATOM 767 C CA . VAL A 1 92 ? -13.693 5.428 17.724 1.00 76.62 92 VAL A CA 1
ATOM 768 C C . VAL A 1 92 ? -13.732 6.090 16.344 1.00 76.62 92 VAL A C 1
ATOM 770 O O . VAL A 1 92 ? -12.829 5.872 15.535 1.00 76.62 92 VAL A O 1
ATOM 773 N N . LYS A 1 93 ? -14.727 6.952 16.097 1.00 79.31 93 LYS A N 1
ATOM 774 C CA . LYS A 1 93 ? -14.830 7.733 14.855 1.00 79.31 93 LYS A CA 1
ATOM 775 C C . LYS A 1 93 ? -13.683 8.728 14.705 1.00 79.31 93 LYS A C 1
ATOM 777 O O . LYS A 1 93 ? -13.014 8.711 13.678 1.00 79.31 93 LYS A O 1
ATOM 782 N N . GLU A 1 94 ? -13.401 9.515 15.741 1.00 82.38 94 GLU A N 1
ATOM 783 C CA . GLU A 1 94 ? -12.292 10.483 15.744 1.00 82.38 94 GLU A CA 1
ATOM 784 C C . GLU A 1 94 ? -10.944 9.783 15.507 1.00 82.38 94 GLU A C 1
ATOM 786 O O . GLU A 1 94 ? -10.117 10.238 14.715 1.00 82.38 94 GLU A O 1
ATOM 791 N N . LYS A 1 95 ? -10.730 8.612 16.126 1.00 82.94 95 LYS A N 1
ATOM 792 C CA . LYS A 1 95 ? -9.524 7.809 15.889 1.00 82.94 95 LYS A CA 1
ATOM 793 C C . LYS A 1 95 ? -9.459 7.308 14.444 1.00 82.94 95 LYS A C 1
ATOM 795 O O . LYS A 1 95 ? -8.393 7.374 13.839 1.00 82.94 95 LYS A O 1
ATOM 800 N N . LYS A 1 96 ? -10.576 6.850 13.868 1.00 84.81 96 LYS A N 1
ATOM 801 C CA . LYS A 1 96 ? -10.644 6.419 12.462 1.00 84.81 96 LYS A CA 1
ATOM 802 C C . LYS A 1 96 ? -10.338 7.556 11.492 1.00 84.81 96 LYS A C 1
ATOM 804 O O . LYS A 1 96 ? -9.608 7.353 10.525 1.00 84.81 96 LYS A O 1
ATOM 809 N N . GLU A 1 97 ? -10.887 8.738 11.738 1.00 86.44 97 GLU A N 1
ATOM 810 C CA . GLU A 1 97 ? -10.614 9.937 10.944 1.00 86.44 97 GLU A CA 1
ATOM 811 C C . GLU A 1 97 ? -9.126 10.275 10.980 1.00 86.44 97 GLU A C 1
ATOM 813 O O . GLU A 1 97 ? -8.501 10.366 9.923 1.00 86.44 97 GLU A O 1
ATOM 818 N N . ARG A 1 98 ? -8.528 10.295 12.176 1.00 88.00 98 ARG A N 1
ATOM 819 C CA . ARG A 1 98 ? -7.087 10.498 12.353 1.00 88.00 98 ARG A CA 1
ATOM 820 C C . ARG A 1 98 ? -6.248 9.467 11.591 1.00 88.00 98 ARG A C 1
ATOM 822 O O . ARG A 1 98 ? -5.302 9.830 10.900 1.00 88.00 98 ARG A O 1
ATOM 829 N N . ILE A 1 99 ? -6.606 8.182 11.671 1.00 89.00 99 ILE A N 1
ATOM 830 C CA . ILE A 1 99 ? -5.939 7.110 10.911 1.00 89.00 99 ILE A CA 1
ATOM 831 C C . ILE A 1 99 ? -6.022 7.382 9.406 1.00 89.00 99 ILE A C 1
ATOM 833 O O . ILE A 1 99 ? -5.012 7.303 8.707 1.00 89.00 99 ILE A O 1
ATOM 837 N N . ASN A 1 100 ? -7.207 7.728 8.904 1.00 89.19 100 ASN A N 1
ATOM 838 C CA . ASN A 1 100 ? -7.413 8.012 7.487 1.00 89.19 100 ASN A CA 1
ATOM 839 C C . ASN A 1 100 ? -6.599 9.223 7.017 1.00 89.19 100 ASN A C 1
ATOM 841 O O . ASN A 1 100 ? -6.045 9.194 5.918 1.00 89.19 100 ASN A O 1
ATOM 845 N N . GLU A 1 101 ? -6.518 10.282 7.820 1.00 90.88 101 GLU A N 1
ATOM 846 C CA . GLU A 1 101 ? -5.709 11.463 7.518 1.00 90.88 101 GLU A CA 1
ATOM 847 C C . GLU A 1 101 ? -4.218 11.133 7.461 1.00 90.88 101 GLU A C 1
ATOM 849 O O . GLU A 1 101 ? -3.562 11.466 6.470 1.00 90.88 101 GLU A O 1
ATOM 854 N N . SER A 1 102 ? -3.698 10.401 8.449 1.00 90.81 102 SER A N 1
ATOM 855 C CA . SER A 1 102 ? -2.294 9.981 8.467 1.00 90.81 102 SER A CA 1
ATOM 856 C C . SER A 1 102 ? -1.952 9.057 7.297 1.00 90.81 102 SER A C 1
ATOM 858 O O . SER A 1 102 ? -0.922 9.244 6.650 1.00 90.81 102 SER A O 1
ATOM 860 N N . LEU A 1 103 ? -2.833 8.114 6.945 1.00 91.44 103 LEU A N 1
ATOM 861 C CA . LEU A 1 103 ? -2.648 7.251 5.773 1.00 91.44 103 LEU A CA 1
ATOM 862 C C . LEU A 1 103 ? -2.654 8.058 4.469 1.00 91.44 103 LEU A C 1
ATOM 864 O O . LEU A 1 103 ? -1.782 7.868 3.620 1.00 91.44 103 LEU A O 1
ATOM 868 N N . LYS A 1 104 ? -3.588 9.005 4.310 1.00 91.56 104 LYS A N 1
ATOM 869 C CA . LYS A 1 104 ? -3.614 9.915 3.152 1.00 91.56 104 LYS A CA 1
ATOM 870 C C . LYS A 1 104 ? -2.338 10.756 3.067 1.00 91.56 104 LYS A C 1
ATOM 872 O O . LYS A 1 104 ? -1.798 10.930 1.974 1.00 91.56 104 LYS A O 1
ATOM 877 N N . GLY A 1 105 ? -1.863 11.284 4.195 1.00 91.94 105 GLY A N 1
ATOM 878 C CA . GLY A 1 105 ? -0.617 12.046 4.282 1.00 91.94 105 GLY A CA 1
ATOM 879 C C . GLY A 1 105 ? 0.590 11.212 3.857 1.00 91.94 105 GLY A C 1
ATOM 880 O O . GLY A 1 105 ? 1.362 11.630 2.991 1.00 91.94 105 GLY A O 1
ATOM 881 N N . PHE A 1 106 ? 0.686 9.990 4.383 1.00 94.75 106 PHE A N 1
ATOM 882 C CA . PHE A 1 106 ? 1.724 9.036 4.020 1.00 94.75 106 PHE A CA 1
ATOM 883 C C . PHE A 1 106 ? 1.721 8.715 2.522 1.00 94.75 106 PHE A C 1
ATOM 885 O O . PHE A 1 106 ? 2.755 8.866 1.875 1.00 94.75 106 PHE A O 1
ATOM 892 N N . TYR A 1 107 ? 0.580 8.338 1.933 1.00 94.19 107 TYR A N 1
ATOM 893 C CA . TYR A 1 107 ? 0.542 7.973 0.512 1.00 94.19 107 TYR A CA 1
ATOM 894 C C . TYR A 1 107 ? 0.877 9.146 -0.410 1.00 94.19 107 TYR A C 1
ATOM 896 O O . TYR A 1 107 ? 1.532 8.944 -1.430 1.00 94.19 107 TYR A O 1
ATOM 904 N N . LYS A 1 108 ? 0.529 10.384 -0.038 1.00 92.88 108 LYS A N 1
ATOM 905 C CA . LYS A 1 108 ? 1.006 11.576 -0.760 1.00 92.88 108 LYS A CA 1
ATOM 906 C C . LYS A 1 108 ? 2.532 11.692 -0.724 1.00 92.88 108 LYS A C 1
ATOM 908 O O . LYS A 1 108 ? 3.130 12.016 -1.749 1.00 92.88 108 LYS A O 1
ATOM 913 N N . ARG A 1 109 ? 3.170 11.433 0.425 1.00 93.75 109 ARG A N 1
ATOM 914 C CA . ARG A 1 109 ? 4.641 11.407 0.536 1.00 93.75 109 ARG A CA 1
ATOM 915 C C . ARG A 1 109 ? 5.236 10.263 -0.282 1.00 93.75 109 ARG A C 1
ATOM 917 O O . ARG A 1 109 ? 6.170 10.487 -1.041 1.00 93.75 109 ARG A O 1
ATOM 924 N N . PHE A 1 110 ? 4.662 9.070 -0.173 1.00 94.75 110 PHE A N 1
ATOM 925 C CA . PHE A 1 110 ? 5.108 7.883 -0.895 1.00 94.75 110 PHE A CA 1
ATOM 926 C C . PHE A 1 110 ? 5.045 8.078 -2.415 1.00 94.75 110 PHE A C 1
ATOM 928 O O . PHE A 1 110 ? 6.008 7.782 -3.112 1.00 94.75 110 PHE A O 1
ATOM 935 N N . ILE A 1 111 ? 3.963 8.670 -2.928 1.00 93.81 111 ILE A N 1
ATOM 936 C CA . ILE A 1 111 ? 3.822 9.023 -4.347 1.00 93.81 111 ILE A CA 1
ATOM 937 C C . ILE A 1 111 ? 4.944 9.963 -4.807 1.00 93.81 111 ILE A C 1
ATOM 939 O O . ILE A 1 111 ? 5.510 9.757 -5.880 1.00 93.81 111 ILE A O 1
ATOM 943 N N . LYS A 1 112 ? 5.291 10.978 -4.004 1.00 93.00 112 LYS A N 1
ATOM 944 C CA . LYS A 1 112 ? 6.404 11.888 -4.323 1.00 93.00 112 LYS A CA 1
ATOM 945 C C . LYS A 1 112 ? 7.740 11.149 -4.380 1.00 93.00 112 LYS A C 1
ATOM 947 O O . LYS A 1 112 ? 8.509 11.383 -5.307 1.00 93.00 112 LYS A O 1
ATOM 952 N N . GLU A 1 113 ? 7.987 10.246 -3.434 1.00 92.06 113 GLU A N 1
ATOM 953 C CA . GLU A 1 113 ? 9.217 9.449 -3.398 1.00 92.06 113 GLU A CA 1
ATOM 954 C C . GLU A 1 113 ? 9.326 8.528 -4.621 1.00 92.06 113 GLU A C 1
ATOM 956 O O . GLU A 1 113 ? 10.343 8.531 -5.312 1.00 92.06 113 GLU A O 1
ATOM 961 N N . ILE A 1 114 ? 8.249 7.806 -4.952 1.00 92.56 114 ILE A N 1
ATOM 962 C CA . ILE A 1 114 ? 8.185 6.949 -6.144 1.00 92.56 114 ILE A CA 1
ATOM 963 C C . ILE A 1 114 ? 8.417 7.771 -7.413 1.00 92.56 114 ILE A C 1
ATOM 965 O O . ILE A 1 114 ? 9.186 7.358 -8.278 1.00 92.56 114 ILE A O 1
ATOM 969 N N . ASN A 1 115 ? 7.818 8.959 -7.513 1.00 90.94 115 ASN A N 1
ATOM 970 C CA . ASN A 1 115 ? 8.050 9.848 -8.645 1.00 90.94 115 ASN A CA 1
ATOM 971 C C . ASN A 1 115 ? 9.521 10.301 -8.745 1.00 90.94 115 ASN A C 1
ATOM 973 O O . ASN A 1 115 ? 10.051 10.370 -9.852 1.00 90.94 115 ASN A O 1
ATOM 977 N N . SER A 1 116 ? 10.200 10.559 -7.619 1.00 90.62 116 SER A N 1
ATOM 978 C CA . SER A 1 116 ? 11.642 10.869 -7.606 1.00 90.62 116 SER A CA 1
ATOM 979 C C . SER A 1 116 ? 12.462 9.693 -8.132 1.00 90.62 116 SER A C 1
ATOM 981 O O . SER A 1 116 ? 13.239 9.857 -9.069 1.00 90.62 116 SER A O 1
ATOM 983 N N . ILE A 1 117 ? 12.218 8.485 -7.607 1.00 89.31 117 ILE A N 1
ATOM 984 C CA . ILE A 1 117 ? 12.905 7.250 -8.024 1.00 89.31 117 ILE A CA 1
ATOM 985 C C . ILE A 1 117 ? 12.745 7.008 -9.531 1.00 89.31 117 ILE A C 1
ATOM 987 O O . ILE A 1 117 ? 13.706 6.645 -10.209 1.00 89.31 117 ILE A O 1
ATOM 991 N N . LEU A 1 118 ? 11.534 7.224 -10.046 1.00 87.62 118 LEU A N 1
ATOM 992 C CA . LEU A 1 118 ? 11.192 7.075 -11.458 1.00 87.62 118 LEU A CA 1
ATOM 993 C C . LEU A 1 118 ? 11.825 8.161 -12.341 1.00 87.62 118 LEU A C 1
ATOM 995 O O . LEU A 1 118 ? 12.189 7.891 -13.480 1.00 87.62 118 LEU A O 1
ATOM 999 N N . THR A 1 119 ? 11.979 9.387 -11.844 1.00 83.75 119 THR A N 1
ATOM 1000 C CA . THR A 1 119 ? 12.561 10.490 -12.631 1.00 83.75 119 THR A CA 1
ATOM 1001 C C . THR A 1 119 ? 14.090 10.433 -12.665 1.00 83.75 119 THR A C 1
ATOM 1003 O O . THR A 1 119 ? 14.701 10.814 -13.658 1.00 83.75 119 THR A O 1
ATOM 1006 N N . GLU A 1 120 ? 14.714 9.906 -11.611 1.00 80.62 120 GLU A N 1
ATOM 1007 C CA . GLU A 1 120 ? 16.165 9.697 -11.515 1.00 80.62 120 GLU A CA 1
ATOM 1008 C C . GLU A 1 120 ? 16.676 8.506 -12.346 1.00 80.62 120 GLU A C 1
ATOM 1010 O O . GLU A 1 120 ? 17.888 8.276 -12.417 1.00 80.62 120 GLU A O 1
ATOM 1015 N N . SER A 1 121 ? 15.788 7.717 -12.965 1.00 74.75 121 SER A N 1
ATOM 1016 C CA . SER A 1 121 ? 16.201 6.601 -13.816 1.00 74.75 121 SER A CA 1
ATOM 1017 C C . SER A 1 121 ? 16.975 7.121 -15.028 1.00 74.75 121 SER A C 1
ATOM 1019 O O . SER A 1 121 ? 16.441 7.882 -15.840 1.00 74.75 121 SER A O 1
ATOM 1021 N N . LYS A 1 122 ? 18.235 6.701 -15.162 1.00 73.62 122 LYS A N 1
ATOM 1022 C CA . LYS A 1 122 ? 19.067 7.055 -16.312 1.00 73.62 122 LYS A CA 1
ATOM 1023 C C . LYS A 1 122 ? 18.519 6.390 -17.571 1.00 73.62 122 LYS A C 1
ATOM 1025 O O . LYS A 1 122 ? 18.214 5.201 -17.556 1.00 73.62 122 LYS A O 1
ATOM 1030 N N . ILE A 1 123 ? 18.433 7.174 -18.640 1.00 73.69 123 ILE A N 1
ATOM 1031 C CA . ILE A 1 123 ? 18.209 6.666 -19.992 1.00 73.69 123 ILE A CA 1
ATOM 1032 C C . ILE A 1 123 ? 19.508 5.995 -20.428 1.00 73.69 123 ILE A C 1
ATOM 1034 O O . ILE A 1 123 ? 20.569 6.620 -20.365 1.00 73.69 123 ILE A O 1
ATOM 1038 N N . ASN A 1 124 ? 19.427 4.744 -20.862 1.00 70.94 124 ASN A N 1
ATOM 1039 C CA . ASN A 1 124 ? 20.551 4.051 -21.465 1.00 70.94 124 ASN A CA 1
ATOM 1040 C C . ASN A 1 124 ? 20.564 4.301 -22.979 1.00 70.94 124 ASN A C 1
ATOM 1042 O O . ASN A 1 124 ? 19.530 4.454 -23.627 1.00 70.94 124 ASN A O 1
ATOM 1046 N N . ASP A 1 125 ? 21.747 4.287 -23.593 1.00 68.31 125 ASP A N 1
ATOM 1047 C CA . ASP A 1 125 ? 21.858 4.440 -25.051 1.00 68.31 125 ASP A CA 1
ATOM 1048 C C . ASP A 1 125 ? 21.428 3.174 -25.824 1.00 68.31 125 ASP A C 1
ATOM 1050 O O . ASP A 1 125 ? 21.646 3.062 -27.035 1.00 68.31 125 ASP A O 1
ATOM 1054 N N . SER A 1 126 ? 20.902 2.170 -25.127 1.00 69.19 126 SER A N 1
ATOM 1055 C CA . SER A 1 126 ? 20.487 0.880 -25.664 1.00 69.19 126 SER A CA 1
ATOM 1056 C C . SER A 1 126 ? 19.220 0.417 -24.966 1.00 69.19 126 SER A C 1
ATOM 1058 O O . SER A 1 126 ? 19.144 0.488 -23.740 1.00 69.19 126 SER A O 1
ATOM 1060 N N . LEU A 1 127 ? 18.296 -0.140 -25.745 1.00 77.38 127 LEU A N 1
ATOM 1061 C CA . LEU A 1 127 ? 17.076 -0.759 -25.252 1.00 77.38 127 LEU A CA 1
ATOM 1062 C C . LEU A 1 127 ? 17.417 -1.949 -24.336 1.00 77.38 127 LEU A C 1
ATOM 1064 O O . LEU A 1 127 ? 17.921 -2.971 -24.804 1.00 77.38 127 LEU A O 1
ATOM 1068 N N . CYS A 1 128 ? 17.183 -1.817 -23.028 1.00 79.56 128 CYS A N 1
ATOM 1069 C CA . CYS A 1 128 ? 17.549 -2.851 -22.057 1.00 79.56 128 CYS A CA 1
ATOM 1070 C C . CYS A 1 128 ? 16.613 -2.902 -20.840 1.00 79.56 128 CYS A C 1
ATOM 1072 O O . CYS A 1 128 ? 15.734 -2.073 -20.652 1.00 79.56 128 CYS A O 1
ATOM 1074 N N . ILE A 1 129 ? 16.778 -3.920 -19.995 1.00 82.00 129 ILE A N 1
ATOM 1075 C CA . ILE A 1 129 ? 15.959 -4.097 -18.789 1.00 82.00 129 ILE A CA 1
ATOM 1076 C C . ILE A 1 129 ? 16.508 -3.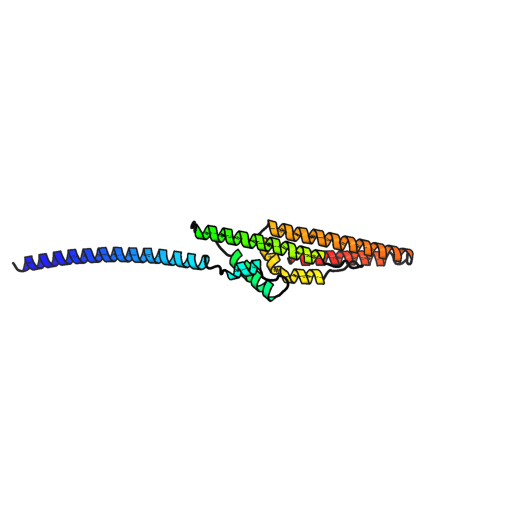224 -17.651 1.00 82.00 129 ILE A C 1
ATOM 1078 O O . ILE A 1 129 ? 17.664 -3.388 -17.253 1.00 82.00 129 ILE A O 1
ATOM 1082 N N . HIS A 1 130 ? 15.663 -2.386 -17.043 1.00 84.12 130 HIS A N 1
ATOM 1083 C CA . HIS A 1 130 ? 16.041 -1.491 -15.937 1.00 84.12 130 HIS A CA 1
ATOM 1084 C C . HIS A 1 130 ? 16.099 -2.202 -14.581 1.00 84.12 130 HIS A C 1
ATOM 1086 O O . HIS A 1 130 ? 15.346 -1.886 -13.658 1.00 84.12 130 HIS A O 1
ATOM 1092 N N . LYS A 1 131 ? 17.022 -3.159 -14.436 1.00 83.88 131 LYS A N 1
ATOM 1093 C CA . LYS A 1 131 ? 17.181 -3.954 -13.204 1.00 83.88 131 LYS A CA 1
ATOM 1094 C C . LYS A 1 131 ? 17.320 -3.087 -11.949 1.00 83.88 131 LYS A C 1
ATOM 1096 O O . LYS A 1 131 ? 16.687 -3.384 -10.942 1.00 83.88 131 LYS A O 1
ATOM 1101 N N . ASP A 1 132 ? 18.080 -1.996 -12.014 1.00 83.62 132 ASP A N 1
ATOM 1102 C CA . ASP A 1 132 ? 18.284 -1.103 -10.866 1.00 83.62 132 ASP A CA 1
ATOM 1103 C C . ASP A 1 132 ? 16.997 -0.394 -10.441 1.00 83.62 132 ASP A C 1
ATOM 1105 O O . ASP A 1 132 ? 16.710 -0.289 -9.247 1.00 83.62 132 ASP A O 1
ATOM 1109 N N . LEU A 1 133 ? 16.192 0.055 -11.409 1.00 86.38 133 LEU A N 1
ATOM 1110 C CA . LEU A 1 133 ? 14.885 0.645 -11.134 1.00 86.38 133 LEU A CA 1
ATOM 1111 C C . LEU A 1 133 ? 13.963 -0.389 -10.482 1.00 86.38 133 LEU A C 1
ATOM 1113 O O . LEU A 1 133 ? 13.332 -0.100 -9.467 1.00 86.38 133 LEU A O 1
ATOM 1117 N N . TYR A 1 134 ? 13.927 -1.608 -11.020 1.00 88.56 134 TYR A N 1
ATOM 1118 C CA . TYR A 1 134 ? 13.121 -2.686 -10.452 1.00 88.56 134 TYR A CA 1
ATOM 1119 C C . TYR A 1 134 ? 13.568 -3.057 -9.043 1.00 88.56 134 TYR A C 1
ATOM 1121 O O . TYR A 1 134 ? 12.718 -3.303 -8.198 1.00 88.56 134 TYR A O 1
ATOM 1129 N N . ASN A 1 135 ? 14.870 -3.057 -8.757 1.00 87.69 135 ASN A N 1
ATOM 1130 C CA . ASN A 1 135 ? 15.391 -3.317 -7.417 1.00 87.69 135 ASN A CA 1
ATOM 1131 C C . ASN A 1 135 ? 14.958 -2.228 -6.425 1.00 87.69 135 ASN A C 1
ATOM 1133 O O . ASN A 1 135 ? 14.479 -2.553 -5.339 1.00 87.69 135 ASN A O 1
ATOM 1137 N N . LYS A 1 136 ? 15.053 -0.947 -6.814 1.00 88.62 136 LYS A N 1
ATOM 1138 C CA . LYS A 1 136 ? 14.581 0.181 -5.992 1.00 88.62 136 LYS A CA 1
ATOM 1139 C C . LYS A 1 136 ? 13.081 0.100 -5.703 1.00 88.62 136 LYS A C 1
ATOM 1141 O O . LYS A 1 136 ? 12.657 0.383 -4.590 1.00 88.62 136 LYS A O 1
ATOM 1146 N N . LEU A 1 137 ? 12.281 -0.294 -6.691 1.00 89.88 137 LEU A N 1
ATOM 1147 C CA . LEU A 1 137 ? 10.836 -0.436 -6.523 1.00 89.88 137 LEU A CA 1
ATOM 1148 C C . LEU A 1 137 ? 10.467 -1.703 -5.736 1.00 89.88 137 LEU A C 1
ATOM 1150 O O . LEU A 1 137 ? 9.590 -1.647 -4.881 1.00 89.88 137 LEU A O 1
ATOM 1154 N N . ASN A 1 138 ? 11.156 -2.825 -5.966 1.00 89.88 138 ASN A N 1
ATOM 1155 C CA . ASN A 1 138 ? 10.951 -4.076 -5.228 1.00 89.88 138 ASN A CA 1
ATOM 1156 C C . ASN A 1 138 ? 11.227 -3.914 -3.734 1.00 89.88 138 ASN A C 1
ATOM 1158 O O . ASN A 1 138 ? 10.552 -4.538 -2.922 1.00 89.88 138 ASN A O 1
ATOM 1162 N N . PHE A 1 139 ? 12.180 -3.059 -3.366 1.00 89.81 139 PHE A N 1
ATOM 1163 C CA . PHE A 1 139 ? 12.434 -2.708 -1.972 1.00 89.81 139 PHE A CA 1
ATOM 1164 C C . PHE A 1 139 ? 11.208 -2.087 -1.274 1.00 89.81 139 PHE A C 1
ATOM 1166 O O . PHE A 1 139 ? 11.063 -2.209 -0.065 1.00 89.81 139 PHE A O 1
ATOM 1173 N N . LEU A 1 140 ? 10.300 -1.466 -2.033 1.00 92.19 140 LEU A N 1
ATOM 1174 C CA . LEU A 1 140 ? 9.076 -0.826 -1.538 1.00 92.19 140 LEU A CA 1
ATOM 1175 C C . LEU A 1 140 ? 7.806 -1.626 -1.877 1.00 92.19 140 LEU A C 1
ATOM 1177 O O . LEU A 1 140 ? 6.691 -1.105 -1.776 1.00 92.19 140 LEU A O 1
ATOM 1181 N N . LYS A 1 141 ? 7.964 -2.885 -2.298 1.00 91.12 141 LYS A N 1
ATOM 1182 C CA . LYS A 1 141 ? 6.886 -3.722 -2.832 1.00 91.12 141 LYS A CA 1
ATOM 1183 C C . LYS A 1 141 ? 5.725 -3.897 -1.858 1.00 91.12 141 LYS A C 1
ATOM 1185 O O . LYS A 1 141 ? 4.574 -3.781 -2.269 1.00 91.12 141 LYS A O 1
ATOM 1190 N N . ASP A 1 142 ? 5.994 -4.149 -0.583 1.00 91.00 142 ASP A N 1
ATOM 1191 C CA . ASP A 1 142 ? 4.929 -4.447 0.380 1.00 91.00 142 ASP A CA 1
ATOM 1192 C C . ASP A 1 142 ? 4.085 -3.207 0.701 1.00 91.00 142 ASP A C 1
ATOM 1194 O O . ASP A 1 142 ? 2.858 -3.288 0.819 1.00 91.00 142 ASP A O 1
ATOM 1198 N N . ILE A 1 143 ? 4.710 -2.026 0.718 1.00 92.56 143 ILE A N 1
ATOM 1199 C CA . ILE A 1 143 ? 4.011 -0.737 0.799 1.00 92.56 143 ILE A CA 1
ATOM 1200 C C . ILE A 1 143 ? 3.138 -0.529 -0.448 1.00 92.56 143 ILE A C 1
ATOM 1202 O O . ILE A 1 143 ? 1.974 -0.120 -0.338 1.00 92.56 143 ILE A O 1
ATOM 1206 N N . PHE A 1 144 ? 3.672 -0.845 -1.632 1.00 91.00 144 PHE A N 1
ATOM 1207 C CA . PHE A 1 144 ? 2.935 -0.766 -2.892 1.00 91.00 144 PHE A CA 1
ATOM 1208 C C . PHE A 1 144 ? 1.731 -1.717 -2.902 1.00 91.00 144 PHE A C 1
ATOM 1210 O O . PHE A 1 144 ? 0.620 -1.299 -3.227 1.00 91.00 144 PHE A O 1
ATOM 1217 N N . LEU A 1 145 ? 1.894 -2.962 -2.454 1.00 90.56 145 LEU A N 1
ATOM 1218 C CA . LEU A 1 145 ? 0.805 -3.933 -2.331 1.00 90.56 145 LEU A CA 1
ATOM 1219 C C . LEU A 1 145 ? -0.264 -3.471 -1.338 1.00 90.56 145 LEU A C 1
ATOM 1221 O O . LEU A 1 145 ? -1.458 -3.598 -1.614 1.00 90.56 145 LEU A O 1
ATOM 1225 N N . ASN A 1 146 ? 0.141 -2.878 -0.212 1.00 90.12 146 ASN A N 1
ATOM 1226 C CA . ASN A 1 146 ? -0.794 -2.329 0.769 1.00 90.12 146 ASN A CA 1
ATOM 1227 C C . ASN A 1 146 ? -1.660 -1.207 0.166 1.00 90.12 146 ASN A C 1
ATOM 1229 O O . ASN A 1 146 ? -2.852 -1.118 0.472 1.00 90.12 146 ASN A O 1
ATOM 1233 N N . SER A 1 147 ? -1.107 -0.419 -0.769 1.00 90.19 147 SER A N 1
ATOM 1234 C CA . SER A 1 147 ? -1.848 0.649 -1.455 1.00 90.19 147 SER A CA 1
ATOM 1235 C C . SER A 1 147 ? -3.095 0.157 -2.198 1.00 90.19 147 SER A C 1
ATOM 1237 O O . SER A 1 147 ? -4.030 0.936 -2.348 1.00 90.19 147 SER A O 1
ATOM 1239 N N . LYS A 1 148 ? -3.191 -1.133 -2.572 1.00 89.88 148 LYS A N 1
ATOM 1240 C CA . LYS A 1 148 ? -4.388 -1.726 -3.210 1.00 89.88 148 LYS A CA 1
ATOM 1241 C C . LYS A 1 148 ? -5.663 -1.562 -2.371 1.00 89.88 148 LYS A C 1
ATOM 1243 O O . LYS A 1 148 ? -6.759 -1.520 -2.928 1.00 89.88 148 LYS A O 1
ATOM 1248 N N . LYS A 1 149 ? -5.534 -1.421 -1.044 1.00 85.69 149 LYS A N 1
ATOM 1249 C CA . LYS A 1 149 ? -6.654 -1.100 -0.139 1.00 85.69 149 LYS A CA 1
ATOM 1250 C C . LYS A 1 149 ? -7.232 0.303 -0.389 1.00 85.69 149 LYS A C 1
ATOM 1252 O O . LYS A 1 149 ? -8.396 0.547 -0.085 1.00 85.69 149 LYS A O 1
ATOM 1257 N N . PHE A 1 150 ? -6.445 1.202 -0.979 1.00 85.44 150 PHE A N 1
ATOM 1258 C CA . PHE A 1 150 ? -6.779 2.595 -1.269 1.00 85.44 150 PHE A CA 1
ATOM 1259 C C . PHE A 1 150 ? -6.716 2.853 -2.779 1.00 85.44 150 PHE A C 1
ATOM 1261 O O . PHE A 1 150 ? -5.718 3.345 -3.309 1.00 85.44 150 PHE A O 1
ATOM 1268 N N . LYS A 1 151 ? -7.810 2.515 -3.473 1.00 87.56 151 LYS A N 1
ATOM 1269 C CA . LYS A 1 151 ? -7.893 2.492 -4.945 1.00 87.56 151 LYS A CA 1
ATOM 1270 C C . LYS A 1 151 ? -7.363 3.761 -5.620 1.00 87.56 151 LYS A C 1
ATOM 1272 O O . LYS A 1 151 ? -6.616 3.646 -6.587 1.00 87.56 151 LYS A O 1
ATOM 1277 N N . ASP A 1 152 ? -7.688 4.938 -5.090 1.00 89.75 152 ASP A N 1
ATOM 1278 C CA . ASP A 1 152 ? -7.282 6.219 -5.682 1.00 89.75 152 ASP A CA 1
ATOM 1279 C C . ASP A 1 152 ? -5.758 6.395 -5.683 1.00 89.75 152 ASP A C 1
ATOM 1281 O O . ASP A 1 152 ? -5.163 6.741 -6.702 1.00 89.75 152 ASP A O 1
ATOM 1285 N N . PHE A 1 153 ? -5.099 6.101 -4.558 1.00 91.00 153 PHE A N 1
ATOM 1286 C CA . PHE A 1 153 ? -3.641 6.195 -4.462 1.00 91.00 153 PHE A CA 1
ATOM 1287 C C . PHE A 1 153 ? -2.949 5.113 -5.288 1.00 91.00 153 PHE A C 1
ATOM 1289 O O . PHE A 1 153 ? -1.949 5.397 -5.947 1.00 91.00 153 PHE A O 1
ATOM 1296 N N . HIS A 1 154 ? -3.498 3.896 -5.298 1.00 91.25 154 HIS A N 1
ATOM 1297 C CA . HIS A 1 154 ? -2.968 2.804 -6.109 1.00 91.25 154 HIS A CA 1
ATOM 1298 C C . HIS A 1 154 ? -3.002 3.136 -7.605 1.00 91.25 154 HIS A C 1
ATOM 1300 O O . HIS A 1 154 ? -2.000 2.976 -8.299 1.00 91.25 154 HIS A O 1
ATOM 1306 N N . ALA A 1 155 ? -4.123 3.675 -8.093 1.00 91.56 155 ALA A N 1
ATOM 1307 C CA . ALA A 1 155 ? -4.265 4.085 -9.485 1.00 91.56 155 ALA A CA 1
ATOM 1308 C C . ALA A 1 155 ? -3.232 5.155 -9.877 1.00 91.56 155 ALA A C 1
ATOM 1310 O O . ALA A 1 155 ? -2.627 5.061 -10.945 1.00 91.56 155 ALA A O 1
ATOM 1311 N N . VAL A 1 156 ? -2.976 6.133 -8.999 1.00 93.56 156 VAL A N 1
ATOM 1312 C CA . VAL A 1 156 ? -1.946 7.161 -9.228 1.00 93.56 156 VAL A CA 1
ATOM 1313 C C . VAL A 1 156 ? -0.549 6.544 -9.306 1.00 93.56 156 VAL A C 1
ATOM 1315 O O . VAL A 1 156 ? 0.212 6.881 -10.211 1.00 93.56 156 VAL A O 1
ATOM 1318 N N . LEU A 1 157 ? -0.212 5.620 -8.404 1.00 92.19 157 LEU A N 1
ATOM 1319 C CA . LEU A 1 157 ? 1.081 4.933 -8.408 1.00 92.19 157 LEU A CA 1
ATOM 1320 C C . LEU A 1 157 ? 1.300 4.126 -9.697 1.00 92.19 157 LEU A C 1
ATOM 1322 O O . LEU A 1 157 ? 2.342 4.265 -10.340 1.00 92.19 157 LEU A O 1
ATOM 1326 N N . CYS A 1 158 ? 0.305 3.338 -10.115 1.00 91.00 158 CYS A N 1
ATOM 1327 C CA . CYS A 1 158 ? 0.355 2.596 -11.376 1.00 91.00 158 CYS A CA 1
ATOM 1328 C C . CYS A 1 158 ? 0.466 3.532 -12.586 1.00 91.00 158 CYS A C 1
ATOM 1330 O O . CYS A 1 158 ? 1.252 3.269 -13.495 1.00 91.00 158 CYS A O 1
ATOM 1332 N N . GLY A 1 159 ? -0.284 4.638 -12.591 1.00 90.81 159 GLY A N 1
ATOM 1333 C CA . GLY A 1 159 ? -0.248 5.631 -13.664 1.00 90.81 159 GLY A CA 1
ATOM 1334 C C . GLY A 1 159 ? 1.111 6.322 -13.791 1.00 90.81 159 GLY A C 1
ATOM 1335 O O . GLY A 1 159 ? 1.612 6.485 -14.903 1.00 90.81 159 GLY A O 1
ATOM 1336 N N . LEU A 1 160 ? 1.739 6.680 -12.667 1.00 91.12 160 LEU A N 1
ATOM 1337 C CA . LEU A 1 160 ? 3.086 7.258 -12.647 1.00 91.12 160 LEU A CA 1
ATOM 1338 C C . LEU A 1 160 ? 4.121 6.288 -13.211 1.00 91.12 160 LEU A C 1
ATOM 1340 O O . LEU A 1 160 ? 4.909 6.672 -14.077 1.00 91.12 160 LEU A O 1
ATOM 1344 N N . TYR A 1 161 ? 4.082 5.033 -12.761 1.00 91.19 161 TYR A N 1
ATOM 1345 C CA . TYR A 1 161 ? 4.978 4.000 -13.264 1.00 91.19 161 TYR A CA 1
ATOM 1346 C C . TYR A 1 161 ? 4.806 3.789 -14.771 1.00 91.19 161 TYR A C 1
ATOM 1348 O O . TYR A 1 161 ? 5.780 3.879 -15.515 1.00 91.19 161 TYR A O 1
ATOM 1356 N N . ALA A 1 162 ? 3.571 3.570 -15.235 1.00 89.56 162 ALA A N 1
ATOM 1357 C CA . ALA A 1 162 ? 3.284 3.308 -16.643 1.00 89.56 162 ALA A CA 1
ATOM 1358 C C . ALA A 1 162 ? 3.724 4.471 -17.542 1.00 89.56 162 ALA A C 1
ATOM 1360 O O . ALA A 1 162 ? 4.360 4.254 -18.573 1.00 89.56 16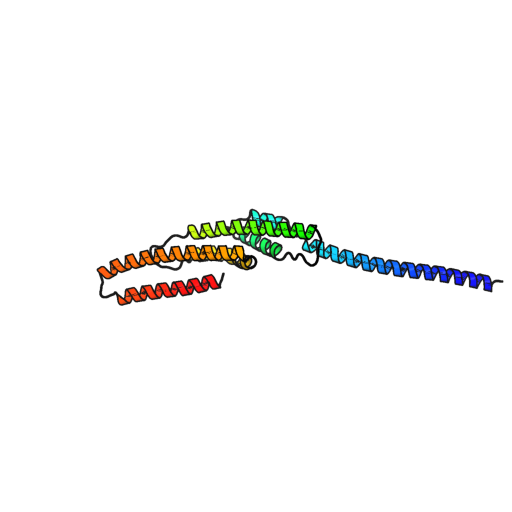2 ALA A O 1
ATOM 1361 N N . LYS A 1 163 ? 3.444 5.713 -17.125 1.00 90.94 163 LYS A N 1
ATOM 1362 C CA . LYS A 1 163 ? 3.857 6.914 -17.856 1.00 90.94 163 LYS A CA 1
ATOM 1363 C C . LYS A 1 163 ? 5.376 6.998 -17.981 1.00 90.94 163 LYS A C 1
ATOM 1365 O O . LYS A 1 163 ? 5.881 7.228 -19.078 1.00 90.94 163 LYS A O 1
ATOM 1370 N N . GLN A 1 164 ? 6.097 6.824 -16.874 1.00 89.75 164 GLN A N 1
ATOM 1371 C CA . GLN A 1 164 ? 7.547 6.974 -16.891 1.00 89.75 164 GLN A CA 1
ATOM 1372 C C . GLN A 1 164 ? 8.239 5.816 -17.611 1.00 89.75 164 GLN A C 1
ATOM 1374 O O . GLN A 1 164 ? 9.121 6.064 -18.426 1.00 89.75 164 GLN A O 1
ATOM 1379 N N . SER A 1 165 ? 7.812 4.575 -17.365 1.00 87.38 165 SER A N 1
ATOM 1380 C CA . SER A 1 165 ? 8.335 3.390 -18.055 1.00 87.38 165 SER A CA 1
ATOM 1381 C C . SER A 1 165 ? 8.128 3.510 -19.570 1.00 87.38 165 SER A C 1
ATOM 1383 O O . SER A 1 165 ? 9.072 3.348 -20.342 1.00 87.38 165 SER A O 1
ATOM 1385 N N . SER A 1 166 ? 6.940 3.943 -20.013 1.00 88.94 166 SER A N 1
ATOM 1386 C CA . SER A 1 166 ? 6.672 4.207 -21.432 1.00 88.94 166 SER A CA 1
ATOM 1387 C C . SER A 1 166 ? 7.603 5.270 -22.018 1.00 88.94 166 SER A C 1
ATOM 1389 O O . SER A 1 166 ? 8.088 5.100 -23.136 1.00 88.94 166 SER A O 1
ATOM 1391 N N . LEU A 1 167 ? 7.849 6.369 -21.300 1.00 89.31 167 LEU A N 1
ATOM 1392 C CA . LEU A 1 167 ? 8.721 7.448 -21.770 1.00 89.31 167 LEU A CA 1
ATOM 1393 C C . LEU A 1 167 ? 10.187 7.002 -21.855 1.00 89.31 167 LEU A C 1
ATOM 1395 O O . LEU A 1 167 ? 10.871 7.325 -22.826 1.00 89.31 167 LEU A O 1
ATOM 1399 N N . LEU A 1 168 ? 10.647 6.251 -20.855 1.00 88.19 168 LEU A N 1
ATOM 1400 C CA . LEU A 1 168 ? 11.989 5.684 -20.790 1.00 88.19 168 LEU A CA 1
ATOM 1401 C C . LEU A 1 168 ? 12.223 4.749 -21.983 1.00 88.19 168 LEU A C 1
ATOM 1403 O O . LEU A 1 168 ? 13.083 5.028 -22.815 1.00 88.19 168 LEU A O 1
ATOM 1407 N N . TYR A 1 169 ? 11.376 3.729 -22.148 1.00 88.81 169 TYR A N 1
ATOM 1408 C CA . TYR A 1 169 ? 11.504 2.768 -23.242 1.00 88.81 169 TYR A CA 1
ATOM 1409 C C . TYR A 1 169 ? 11.351 3.395 -24.627 1.00 88.81 169 TYR A C 1
ATOM 1411 O O . TYR A 1 169 ? 12.045 2.983 -25.552 1.00 88.81 169 TYR A O 1
ATOM 1419 N N . SER A 1 170 ? 10.495 4.410 -24.785 1.00 87.94 170 SER A N 1
ATOM 1420 C CA . SER A 1 170 ? 10.351 5.106 -26.072 1.00 87.94 170 SER A CA 1
ATOM 1421 C C . SER A 1 170 ? 11.652 5.796 -26.489 1.00 87.94 170 SER A C 1
ATOM 1423 O O . SER A 1 170 ? 12.079 5.654 -27.632 1.00 87.94 170 SER A O 1
ATOM 1425 N N . LYS A 1 171 ? 12.320 6.488 -25.555 1.00 87.19 171 LYS A N 1
ATOM 1426 C CA . LYS A 1 171 ? 13.608 7.147 -25.825 1.00 87.19 171 LYS A CA 1
ATOM 1427 C C . LYS A 1 171 ? 14.721 6.144 -26.110 1.00 87.19 171 LYS A C 1
ATOM 1429 O O . LYS A 1 171 ? 15.532 6.357 -27.007 1.00 87.19 171 LYS A O 1
ATOM 1434 N N . GLU A 1 172 ? 14.767 5.042 -25.368 1.00 86.56 172 GLU A N 1
ATOM 1435 C CA . GLU A 1 172 ? 15.772 4.002 -25.604 1.00 86.56 172 GLU A CA 1
ATOM 1436 C C . GLU A 1 172 ? 15.569 3.291 -26.937 1.00 86.56 172 GLU A C 1
ATOM 1438 O O . GLU A 1 172 ? 16.542 2.998 -27.632 1.00 86.56 172 GLU A O 1
ATOM 1443 N N . MET A 1 173 ? 14.313 3.062 -27.321 1.00 86.75 173 MET A N 1
ATOM 1444 C CA . MET A 1 173 ? 13.967 2.514 -28.625 1.00 86.75 173 MET A CA 1
ATOM 1445 C C . MET A 1 173 ? 14.391 3.458 -29.751 1.00 86.75 173 MET A C 1
ATOM 1447 O O . MET A 1 173 ? 15.010 3.014 -30.713 1.00 86.75 173 MET A O 1
ATOM 1451 N N . GLU A 1 174 ? 14.130 4.760 -29.620 1.00 87.12 174 GLU A N 1
ATOM 1452 C CA . GLU A 1 174 ? 14.570 5.772 -30.586 1.00 87.12 174 GLU A CA 1
ATOM 1453 C C . GLU A 1 174 ? 16.101 5.789 -30.732 1.00 87.12 174 GLU A C 1
ATOM 1455 O O . GLU A 1 174 ? 16.632 5.711 -31.843 1.00 87.12 174 GLU A O 1
ATOM 1460 N N . ASN A 1 175 ? 16.830 5.802 -29.613 1.00 84.00 175 ASN A N 1
ATOM 1461 C CA . ASN A 1 175 ? 18.292 5.727 -29.605 1.00 84.00 175 ASN A CA 1
ATOM 1462 C C . ASN A 1 175 ? 18.805 4.446 -30.271 1.00 84.00 175 ASN A C 1
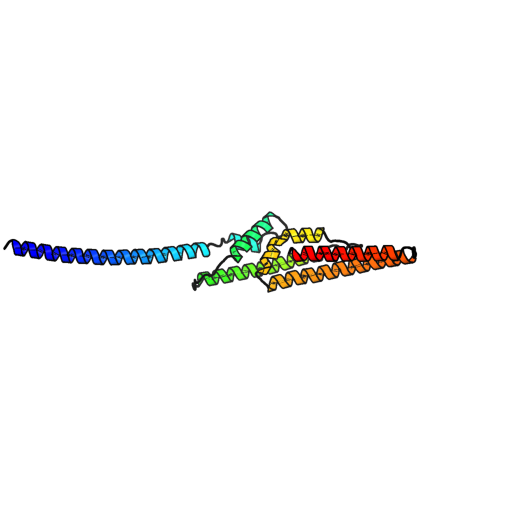ATOM 1464 O O . ASN A 1 175 ? 19.767 4.480 -31.046 1.00 84.00 175 ASN A O 1
ATOM 1468 N N . HIS A 1 176 ? 18.162 3.316 -29.982 1.00 83.19 176 HIS A N 1
ATOM 1469 C CA . HIS A 1 176 ? 18.528 2.031 -30.550 1.00 83.19 176 HIS A CA 1
ATOM 1470 C C . HIS A 1 176 ? 18.279 2.000 -32.065 1.00 83.19 176 HIS A C 1
ATOM 1472 O O . HIS A 1 176 ? 19.196 1.672 -32.815 1.00 83.19 176 HIS A O 1
ATOM 1478 N N . LEU A 1 177 ? 17.113 2.451 -32.537 1.00 84.75 177 LEU A N 1
ATOM 1479 C CA . LEU A 1 177 ? 16.792 2.567 -33.964 1.00 84.75 177 LEU A CA 1
ATOM 1480 C C . LEU A 1 177 ? 17.761 3.499 -34.704 1.00 84.75 177 LEU A C 1
ATOM 1482 O O . LEU A 1 177 ? 18.232 3.160 -35.789 1.00 84.75 177 LEU A O 1
ATOM 1486 N N . ASN A 1 178 ? 18.132 4.633 -34.104 1.00 84.12 178 ASN A N 1
ATOM 1487 C CA . ASN A 1 178 ? 19.120 5.554 -34.671 1.00 84.12 178 ASN A CA 1
ATOM 1488 C C . ASN A 1 178 ? 20.501 4.900 -34.829 1.00 84.12 178 ASN A C 1
ATOM 1490 O O . ASN A 1 178 ? 21.184 5.114 -35.835 1.00 84.12 178 ASN A O 1
ATOM 1494 N N . LYS A 1 179 ? 20.922 4.081 -33.856 1.00 79.81 179 LYS A N 1
ATOM 1495 C CA . LYS A 1 179 ? 22.161 3.295 -33.952 1.00 79.81 179 LYS A CA 1
ATOM 1496 C C . LYS A 1 179 ? 22.068 2.231 -35.039 1.00 79.81 179 LYS A C 1
ATOM 1498 O O . LYS A 1 179 ? 23.001 2.112 -35.830 1.00 79.81 179 LYS A O 1
ATOM 1503 N N . LEU A 1 180 ? 20.952 1.508 -35.112 1.00 80.12 180 LEU A N 1
ATOM 1504 C CA . LEU A 1 180 ? 20.747 0.489 -36.138 1.00 80.12 180 LEU A CA 1
ATOM 1505 C C . LEU A 1 180 ? 20.765 1.093 -37.539 1.00 80.12 180 LEU A C 1
ATOM 1507 O O . LEU A 1 180 ? 21.497 0.602 -38.386 1.00 80.12 180 LEU A O 1
ATOM 1511 N N . ASN A 1 181 ? 20.080 2.214 -37.770 1.00 81.88 181 ASN A N 1
ATOM 1512 C CA . ASN A 1 181 ? 20.083 2.896 -39.066 1.00 81.88 181 ASN A CA 1
ATOM 1513 C C . ASN A 1 181 ? 21.515 3.249 -39.529 1.00 81.88 181 ASN A C 1
ATOM 1515 O O . ASN A 1 181 ? 21.877 3.071 -40.691 1.00 81.88 181 ASN A O 1
ATOM 1519 N N . ARG A 1 182 ? 22.396 3.661 -38.604 1.00 80.50 182 ARG A N 1
ATOM 1520 C CA . ARG A 1 182 ? 23.821 3.898 -38.910 1.00 80.50 182 ARG A CA 1
ATOM 1521 C C . ARG A 1 182 ? 24.581 2.623 -39.293 1.00 80.50 182 ARG A C 1
ATOM 1523 O O . ARG A 1 182 ? 25.477 2.707 -40.129 1.00 80.50 182 ARG A O 1
ATOM 1530 N N . ILE A 1 183 ? 24.258 1.483 -38.681 1.00 78.31 183 ILE A N 1
ATOM 1531 C CA . ILE A 1 183 ? 24.879 0.180 -38.972 1.00 78.31 183 ILE A CA 1
ATOM 1532 C C . ILE A 1 183 ? 24.385 -0.354 -40.319 1.00 78.31 183 ILE A C 1
ATOM 1534 O O . ILE A 1 183 ? 25.200 -0.731 -41.155 1.00 78.31 183 ILE A O 1
ATOM 1538 N N . LEU A 1 184 ? 23.076 -0.300 -40.575 1.00 77.75 184 LEU A N 1
ATOM 1539 C CA . LEU A 1 184 ? 22.471 -0.765 -41.827 1.00 77.75 184 LEU A CA 1
ATOM 1540 C C . LEU A 1 184 ? 22.968 0.018 -43.049 1.00 77.75 184 LEU A C 1
ATOM 1542 O O . LEU A 1 184 ? 23.125 -0.547 -44.128 1.00 77.75 184 LEU A O 1
ATOM 1546 N N . ASN A 1 185 ? 23.294 1.302 -42.875 1.00 77.62 185 ASN A N 1
ATOM 1547 C CA . ASN A 1 185 ? 23.929 2.103 -43.924 1.00 77.62 185 ASN A CA 1
ATOM 1548 C C . ASN A 1 185 ? 25.355 1.635 -44.284 1.00 77.62 185 ASN A C 1
ATOM 1550 O O . ASN A 1 185 ? 25.851 2.008 -45.345 1.00 77.62 185 ASN A O 1
ATOM 1554 N N . LYS A 1 186 ? 26.014 0.836 -43.431 1.00 76.62 186 LYS A N 1
ATOM 1555 C CA . LYS A 1 186 ? 27.373 0.304 -43.640 1.00 76.62 186 LYS A CA 1
ATOM 1556 C C . LYS A 1 186 ? 27.401 -1.188 -43.982 1.00 76.62 186 LYS A C 1
ATOM 1558 O O . LYS A 1 186 ? 28.240 -1.597 -44.774 1.00 76.62 186 LYS A O 1
ATOM 1563 N N . GLU A 1 187 ? 26.500 -1.982 -43.408 1.00 74.94 187 GLU A N 1
ATOM 1564 C CA . GLU A 1 187 ? 26.460 -3.447 -43.527 1.00 74.94 187 GLU A CA 1
ATOM 1565 C C . GLU A 1 187 ? 25.049 -3.910 -43.931 1.00 74.94 187 GLU A C 1
ATOM 1567 O O . GLU A 1 187 ? 24.304 -4.476 -43.130 1.00 74.94 187 GLU A O 1
ATOM 1572 N N . LYS A 1 188 ? 24.660 -3.639 -45.186 1.00 73.06 188 LYS A N 1
ATOM 1573 C CA . LYS A 1 188 ? 23.315 -3.953 -45.712 1.00 73.06 188 LYS A CA 1
ATOM 1574 C C . LYS A 1 188 ? 22.972 -5.445 -45.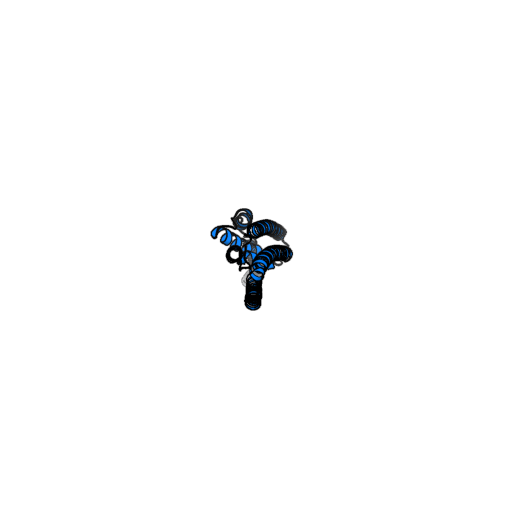669 1.00 73.06 188 LYS A C 1
ATOM 1576 O O . LYS A 1 188 ? 21.805 -5.793 -45.536 1.00 73.06 188 LYS A O 1
ATOM 1581 N N . ASP A 1 189 ? 23.978 -6.308 -45.717 1.00 76.12 189 ASP A N 1
ATOM 1582 C CA . ASP A 1 189 ? 23.786 -7.759 -45.783 1.00 76.12 189 ASP A CA 1
ATOM 1583 C C . ASP A 1 189 ? 23.382 -8.376 -44.430 1.00 76.12 189 ASP A C 1
ATOM 1585 O O . ASP A 1 189 ? 22.992 -9.536 -44.379 1.00 76.12 189 ASP A O 1
ATOM 1589 N N . LYS A 1 190 ? 23.425 -7.604 -43.331 1.00 75.31 190 LYS A N 1
ATOM 1590 C CA . LYS A 1 190 ? 23.046 -8.053 -41.975 1.00 75.31 190 LYS A CA 1
ATOM 1591 C C . LYS A 1 190 ? 21.709 -7.490 -41.484 1.00 75.31 190 LYS A C 1
ATOM 1593 O O . LYS A 1 190 ? 21.425 -7.520 -40.288 1.00 75.31 190 LYS A O 1
ATOM 1598 N N . ILE A 1 191 ? 20.889 -6.942 -42.386 1.00 78.06 191 ILE A N 1
ATOM 1599 C CA . ILE A 1 191 ? 19.599 -6.325 -42.033 1.00 78.06 191 ILE A CA 1
ATOM 1600 C C . ILE A 1 191 ? 18.691 -7.299 -41.273 1.00 78.06 191 ILE A C 1
ATOM 1602 O O . ILE A 1 191 ? 18.099 -6.907 -40.267 1.00 78.06 191 ILE A O 1
ATOM 1606 N N . GLU A 1 192 ? 18.593 -8.550 -41.727 1.00 80.31 192 GLU A N 1
ATOM 1607 C CA . GLU A 1 192 ? 17.707 -9.554 -41.124 1.00 80.31 192 GLU A CA 1
ATOM 1608 C C . GLU A 1 192 ? 18.120 -9.883 -39.684 1.00 80.31 192 GLU A C 1
ATOM 1610 O O . GLU A 1 192 ? 17.309 -9.723 -38.773 1.00 80.31 192 GLU A O 1
ATOM 1615 N N . GLU A 1 193 ? 19.394 -10.212 -39.449 1.00 79.44 193 GLU A N 1
ATOM 1616 C CA . GLU A 1 193 ? 19.924 -10.510 -38.107 1.00 79.44 193 GLU A CA 1
ATOM 1617 C C . GLU A 1 193 ? 19.731 -9.337 -37.130 1.00 79.44 193 GLU A C 1
ATOM 1619 O O . GLU A 1 193 ? 19.380 -9.514 -35.960 1.00 79.44 193 GLU A O 1
ATOM 1624 N N . VAL A 1 194 ? 19.934 -8.108 -37.615 1.00 79.12 194 VAL A N 1
ATOM 1625 C CA . VAL A 1 194 ? 19.779 -6.885 -36.822 1.00 79.12 194 VAL A CA 1
ATOM 1626 C C . VAL A 1 194 ? 18.316 -6.640 -36.437 1.00 79.12 194 VAL A C 1
ATOM 1628 O O . VAL A 1 194 ? 18.028 -6.269 -35.294 1.00 79.12 194 VAL A O 1
ATOM 1631 N N . LEU A 1 195 ? 17.383 -6.846 -37.370 1.00 80.75 195 LEU A N 1
ATOM 1632 C CA . LEU A 1 195 ? 15.950 -6.701 -37.112 1.00 80.75 195 LEU A CA 1
ATOM 1633 C C . LEU A 1 195 ? 15.427 -7.804 -36.185 1.00 80.75 195 LEU A C 1
ATOM 1635 O O . LEU A 1 195 ? 14.647 -7.508 -35.275 1.00 80.75 195 LEU A O 1
ATOM 1639 N N . GLU A 1 196 ? 15.883 -9.045 -36.357 1.00 83.56 196 GLU A N 1
ATOM 1640 C CA . GLU A 1 196 ? 15.555 -10.151 -35.455 1.00 83.56 196 GLU A CA 1
ATOM 1641 C C . GLU A 1 196 ? 16.035 -9.876 -34.026 1.00 83.56 196 GLU A C 1
ATOM 1643 O O . GLU A 1 196 ? 15.253 -10.003 -33.079 1.00 83.56 196 GLU A O 1
ATOM 1648 N N . GLY A 1 197 ? 17.275 -9.405 -33.856 1.00 79.81 197 GLY A N 1
ATOM 1649 C CA . GLY A 1 197 ? 17.819 -9.043 -32.545 1.00 79.81 197 GLY A CA 1
ATOM 1650 C C . GLY A 1 197 ? 17.031 -7.928 -31.843 1.00 79.81 197 GLY A C 1
ATOM 1651 O O . GLY A 1 197 ? 16.812 -7.984 -30.626 1.00 79.81 197 GLY A O 1
ATOM 1652 N N . LEU A 1 198 ? 16.545 -6.937 -32.598 1.00 82.31 198 LEU A N 1
ATOM 1653 C CA . LEU A 1 198 ? 15.688 -5.870 -32.073 1.00 82.31 198 LEU A CA 1
ATOM 1654 C C . LEU A 1 198 ? 14.323 -6.406 -31.625 1.00 82.31 198 LEU A C 1
ATOM 1656 O O . LEU A 1 198 ? 13.869 -6.092 -30.519 1.00 82.31 198 LEU A O 1
ATOM 1660 N N . LEU A 1 199 ? 13.678 -7.233 -32.452 1.00 85.12 199 LEU A N 1
ATOM 1661 C CA . LEU A 1 199 ? 12.388 -7.838 -32.117 1.00 85.12 199 LEU A CA 1
ATOM 1662 C C . LEU A 1 199 ? 12.498 -8.732 -30.879 1.00 85.12 199 LEU A C 1
ATOM 1664 O O . LEU A 1 199 ? 11.626 -8.686 -30.008 1.00 85.12 199 LEU A O 1
ATOM 1668 N N . GLU A 1 200 ? 13.574 -9.506 -30.767 1.00 85.19 200 GLU A N 1
ATOM 1669 C CA . GLU A 1 200 ? 13.813 -10.383 -29.625 1.00 85.19 200 GLU A CA 1
ATOM 1670 C C . GLU A 1 200 ? 14.081 -9.588 -28.338 1.00 85.19 200 GLU A C 1
ATOM 1672 O O . GLU A 1 200 ? 13.529 -9.896 -27.278 1.00 85.19 200 GLU A O 1
ATOM 1677 N N . SER A 1 201 ? 14.845 -8.496 -28.424 1.00 82.38 201 SER A N 1
ATOM 1678 C CA . SER A 1 201 ? 15.077 -7.584 -27.294 1.00 82.38 201 SER A CA 1
ATOM 1679 C C . SER A 1 201 ? 13.770 -6.957 -26.797 1.00 82.38 201 SER A C 1
ATOM 1681 O O . SER A 1 201 ? 13.494 -6.945 -25.593 1.00 82.38 201 SER A O 1
ATOM 1683 N N . TYR A 1 202 ? 12.918 -6.509 -27.721 1.00 86.19 202 TYR A N 1
ATOM 1684 C CA . TYR A 1 202 ? 11.616 -5.931 -27.396 1.00 86.19 202 TYR A CA 1
ATOM 1685 C C . TYR A 1 202 ? 10.657 -6.956 -26.767 1.00 86.19 202 TYR A C 1
ATOM 1687 O O . TYR A 1 202 ? 10.042 -6.682 -25.732 1.00 86.19 202 TYR A O 1
ATOM 1695 N N . LYS A 1 203 ? 10.576 -8.174 -27.325 1.00 88.00 203 LYS A N 1
ATOM 1696 C CA . LYS A 1 203 ? 9.790 -9.280 -26.744 1.00 88.00 203 LYS A CA 1
ATOM 1697 C C . LYS A 1 203 ? 10.229 -9.599 -25.316 1.00 88.00 203 LYS A C 1
ATOM 1699 O O . LYS A 1 203 ? 9.383 -9.785 -24.437 1.00 88.00 203 LYS A O 1
ATOM 1704 N N . ASN A 1 204 ? 11.538 -9.640 -25.070 1.00 86.94 204 ASN A N 1
ATOM 1705 C CA . ASN A 1 204 ? 12.084 -9.915 -23.744 1.00 86.94 204 ASN A CA 1
ATOM 1706 C C . ASN A 1 204 ? 11.734 -8.820 -22.730 1.00 86.94 204 ASN A C 1
ATOM 1708 O O . ASN A 1 204 ? 11.357 -9.142 -21.600 1.00 86.94 204 ASN A O 1
ATOM 1712 N N . ILE A 1 205 ? 11.767 -7.549 -23.136 1.00 87.9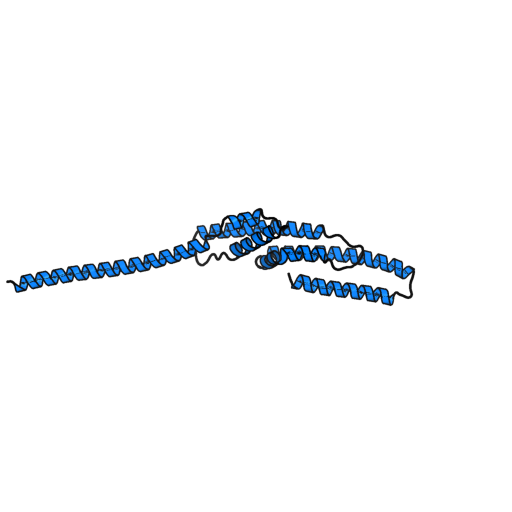4 205 ILE A N 1
ATOM 1713 C CA . ILE A 1 205 ? 11.339 -6.430 -22.287 1.00 87.94 205 ILE A CA 1
ATOM 1714 C C . ILE A 1 205 ? 9.863 -6.555 -21.927 1.00 87.94 205 ILE A C 1
ATOM 1716 O O . ILE A 1 205 ? 9.542 -6.537 -20.742 1.00 87.94 205 ILE A O 1
ATOM 1720 N N . ILE A 1 206 ? 8.978 -6.787 -22.904 1.00 88.00 206 ILE A N 1
ATOM 1721 C CA . ILE A 1 206 ? 7.541 -6.974 -22.639 1.00 88.00 206 ILE A CA 1
ATOM 1722 C C . ILE A 1 206 ? 7.312 -8.107 -21.637 1.00 88.00 206 ILE A C 1
ATOM 1724 O O . ILE A 1 206 ? 6.524 -7.973 -20.698 1.00 88.00 206 ILE A O 1
ATOM 1728 N N . LYS A 1 207 ? 7.997 -9.241 -21.823 1.00 89.88 207 LYS A N 1
ATOM 1729 C CA . LYS A 1 207 ? 7.864 -10.405 -20.941 1.00 89.88 207 LYS A CA 1
ATOM 1730 C C . LYS A 1 207 ? 8.261 -10.074 -19.502 1.00 89.88 207 LYS A C 1
ATOM 1732 O O . LYS A 1 207 ? 7.593 -10.516 -18.565 1.00 89.88 207 LYS A O 1
ATOM 1737 N N . ILE A 1 208 ? 9.337 -9.314 -19.325 1.00 88.81 208 ILE A N 1
ATOM 1738 C CA . ILE A 1 208 ? 9.854 -8.950 -18.006 1.00 88.81 208 ILE A CA 1
ATOM 1739 C C . ILE A 1 208 ? 8.994 -7.871 -17.351 1.00 88.81 208 ILE A C 1
ATOM 1741 O O . ILE A 1 208 ? 8.633 -8.041 -16.191 1.00 88.81 208 ILE A O 1
ATOM 1745 N N . GLU A 1 209 ? 8.590 -6.840 -18.090 1.00 87.81 209 GLU A N 1
ATOM 1746 C CA . GLU A 1 209 ? 7.660 -5.803 -17.629 1.00 87.81 209 GLU A CA 1
ATOM 1747 C C . GLU A 1 209 ? 6.340 -6.412 -17.154 1.00 87.81 209 GLU A C 1
ATOM 1749 O O . GLU A 1 209 ? 5.888 -6.163 -16.037 1.00 87.81 209 GLU A O 1
ATOM 1754 N N . LYS A 1 210 ? 5.766 -7.329 -17.943 1.00 87.81 210 LYS A N 1
ATOM 1755 C CA . LYS A 1 210 ? 4.544 -8.045 -17.559 1.00 87.81 210 LYS A CA 1
ATOM 1756 C C . LYS A 1 210 ? 4.729 -8.840 -16.265 1.00 87.81 210 LYS A C 1
ATOM 1758 O O . LYS A 1 210 ? 3.828 -8.865 -15.427 1.00 87.81 210 LYS A O 1
ATOM 1763 N N . LYS A 1 211 ? 5.884 -9.489 -16.087 1.00 88.06 211 LYS A N 1
ATOM 1764 C CA . LYS A 1 211 ? 6.199 -10.237 -14.862 1.00 88.06 211 LYS A CA 1
ATOM 1765 C C . LYS A 1 211 ? 6.378 -9.306 -13.662 1.00 88.06 211 LYS A C 1
ATOM 1767 O O . LYS A 1 211 ? 5.881 -9.618 -12.584 1.00 88.06 211 LYS A O 1
ATOM 1772 N N . PHE A 1 212 ? 7.071 -8.186 -13.846 1.00 86.69 212 PHE A N 1
ATOM 1773 C CA . PHE A 1 212 ? 7.315 -7.197 -12.803 1.00 86.69 212 PHE A CA 1
ATOM 1774 C C . PHE A 1 212 ? 6.002 -6.564 -12.333 1.00 86.69 212 PHE A C 1
ATOM 1776 O O . PHE A 1 212 ? 5.676 -6.648 -11.149 1.00 86.69 212 PHE A O 1
ATOM 1783 N N . MET A 1 213 ? 5.192 -6.065 -13.267 1.00 83.06 213 MET A N 1
ATOM 1784 C CA . MET A 1 213 ? 3.880 -5.482 -12.982 1.00 83.06 213 MET A CA 1
ATOM 1785 C C . MET A 1 213 ? 2.902 -6.485 -12.374 1.00 83.06 213 MET A C 1
ATOM 1787 O O . MET A 1 213 ? 2.155 -6.130 -11.472 1.00 83.06 213 MET A O 1
ATOM 1791 N N . GLY A 1 214 ? 2.927 -7.748 -12.811 1.00 81.81 214 GLY A N 1
ATOM 1792 C CA . GLY A 1 214 ? 2.118 -8.803 -12.194 1.00 81.81 214 GLY A CA 1
ATOM 1793 C C . GLY A 1 214 ? 2.554 -9.168 -10.771 1.00 81.81 214 GLY A C 1
ATOM 1794 O O . GLY A 1 214 ? 1.782 -9.774 -10.033 1.00 81.81 214 GLY A O 1
ATOM 1795 N N . SER A 1 215 ? 3.786 -8.827 -10.385 1.00 81.88 215 SER A N 1
ATOM 1796 C CA . SER A 1 215 ? 4.313 -9.087 -9.045 1.00 81.88 215 SER A CA 1
ATOM 1797 C C . SER A 1 215 ? 4.090 -7.940 -8.055 1.00 81.88 215 SER A C 1
ATOM 1799 O O . SER A 1 215 ? 4.268 -8.171 -6.859 1.00 81.88 215 SER A O 1
ATOM 1801 N N . MET A 1 216 ? 3.714 -6.753 -8.545 1.00 77.12 216 MET A N 1
ATOM 1802 C CA . MET A 1 216 ? 3.374 -5.537 -7.787 1.00 77.12 216 MET A CA 1
ATOM 1803 C C . MET A 1 216 ? 1.869 -5.450 -7.491 1.00 77.12 216 MET A C 1
ATOM 1805 O O . MET A 1 216 ? 1.472 -4.762 -6.529 1.00 77.12 216 MET A O 1
#

Organism: Nosema bombycis (strain CQ1 / CVCC 102059) (NCBI:txid578461)

Foldseek 3Di:
DVVVVVVVVVVVVVVVVVVVVVVVVVVVVVVVVVVVVVVVVVVVCVLLPPDPQLLVLLVDFDPVDLVSLVSPLVSLVSLVPRDLPVDPDPSSVVSVVVSVVSVVVSLVVVLVVLLVLLVPQDQDLAQAASVVSLVSVVSNLSVLVSCVVPVVSNVSSVVSCVVSVVVSNVVNLVSLVVVVVVVCVPCVVCNVVSVVVSVVSVVVNVVVVVVSVVSD

Secondary structure (DSSP, 8-state):
-HHHHHHHHHHHHHHHHHHHHHHHHHHHHHHHHHHHHHHHHHHHHHHH---HHHHHHHHH--TTSHHHHHHHHHHHHHHHT---TT---HHHHHHHHHHHHHHHHHHHHHHHHHHHHHHSPPPPSS----HHHHHHHHTTHHHHHHHTTSHHHHHHHHHHHHHHHHHHHHHHHHHHHHHHHHHHTT-GGGHHHHHHHHHHHHHHHHHHHHHHHHH-

Radius of gyration: 34.73 Å; chains: 1; bounding box: 76×36×120 Å